Protein AF-A0A812NQ18-F1 (afdb_monomer_lite)

Foldseek 3Di:
DACPPVLLVLLVLVLPDDPPDDDPDADDDPLLVVLLVLLLVLLLQLLVLLVVLVVVDVDPVVSVVSSCVRSLVSLLVSLLSLLVLLVVLVVVLVCLLPDALVPYDDPCVVVVQADPPPRDGHDDPSVVSQVVCCVRQVHSVSSSVCRNPVVSVVSSLNSQPVSLDLVSLLVSLVSLLVSLQVVLVVCVVVVVNQLSLLSNLVSCLVRRFQRSLLVVVLSVQSSVLSDDDPDPVVSSVSSSVSSVVSVVSVVVLVVLLCCLDPPVDPPRSNVSSVVSRPVRNVVSVCSVVPVDGDDDD

Radius of gyration: 25.4 Å; chains: 1; bounding box: 61×40×78 Å

Sequence (297 aa):
MQRLWCLFELAAFLHSREAGTKTRLTIRPTLLGPLFLITVFSLIIFNAVTTFAWVLIESFWYFWLVVLLLSSVNFWLTAHMGRGYCRTIERVRDEIAEFSVDKLVSWCCCVGHKDPASGVRLTCDRKIILQCIQIWFGTVNAFENRVQTEIVRILVDQLSNQVLSYGQLVTVTVPITWGYLDVVFDQFLVGNYADAIHSLMRGLTYGLAMSPSLILLLFRLAYYLRRKRSSHLLDLLMSSLVILCGLCLFVGFVALDLSTFNVFLPGAPIAAGMIFCVPTVTAALLVWRVVPKTKLL

Structure (mmCIF, N/CA/C/O backbone):
data_AF-A0A812NQ18-F1
#
_entry.id   AF-A0A812NQ18-F1
#
loop_
_atom_site.group_PDB
_atom_site.id
_atom_site.type_symbol
_atom_site.label_atom_id
_atom_site.label_alt_id
_atom_site.label_comp_id
_atom_site.label_asym_id
_atom_site.label_entity_id
_atom_site.label_seq_id
_atom_site.pdbx_PDB_ins_code
_atom_site.Cartn_x
_atom_site.Cartn_y
_atom_site.Cartn_z
_atom_site.occupancy
_atom_site.B_iso_or_equiv
_atom_site.auth_seq_id
_atom_site.auth_comp_id
_atom_site.auth_asym_id
_atom_site.auth_atom_id
_atom_site.pdbx_PDB_model_num
ATOM 1 N N . MET A 1 1 ? -8.057 -0.406 27.465 1.00 52.81 1 MET A N 1
ATOM 2 C CA . MET A 1 1 ? -8.406 0.741 26.597 1.00 52.81 1 MET A CA 1
ATOM 3 C C . MET A 1 1 ? -8.733 1.952 27.473 1.00 52.81 1 MET A C 1
ATOM 5 O O . MET A 1 1 ? -9.400 1.758 28.471 1.00 52.81 1 MET A O 1
ATOM 9 N N . GLN A 1 2 ? -8.256 3.167 27.182 1.00 65.50 2 GLN A N 1
ATOM 10 C CA . GLN A 1 2 ? -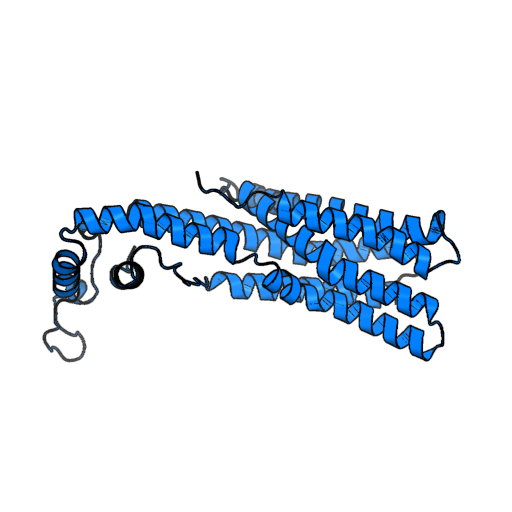8.467 4.350 28.055 1.00 65.50 2 GLN A CA 1
ATOM 11 C C . GLN A 1 2 ? -9.382 5.427 27.440 1.00 65.50 2 GLN A C 1
ATOM 13 O O . GLN A 1 2 ? -9.488 6.529 27.964 1.00 65.50 2 GLN A O 1
ATOM 18 N N . ARG A 1 3 ? -10.028 5.151 26.300 1.00 79.81 3 ARG A N 1
ATOM 19 C CA . ARG A 1 3 ? -10.655 6.192 25.467 1.00 79.81 3 ARG A CA 1
ATOM 20 C C . ARG A 1 3 ? -12.156 5.977 25.273 1.00 79.81 3 ARG A C 1
ATOM 22 O O . ARG A 1 3 ? -12.621 5.903 24.139 1.00 79.81 3 ARG A O 1
ATOM 29 N N . LEU A 1 4 ? -12.905 5.889 26.380 1.00 86.69 4 LEU A N 1
ATOM 30 C CA . LEU A 1 4 ? -14.379 5.838 26.364 1.00 86.69 4 LEU A CA 1
ATOM 31 C C . LEU A 1 4 ? -14.959 6.963 25.497 1.00 86.69 4 LEU A C 1
ATOM 33 O O . LEU A 1 4 ? -15.812 6.714 24.653 1.00 86.69 4 LEU A O 1
ATOM 37 N N . TRP A 1 5 ? -14.429 8.177 25.666 1.00 90.06 5 TRP A N 1
ATOM 38 C CA . TRP A 1 5 ? -14.866 9.361 24.934 1.00 90.06 5 TRP A CA 1
ATOM 39 C C . TRP A 1 5 ? -14.778 9.181 23.413 1.00 90.06 5 TRP A C 1
ATOM 41 O O . TRP A 1 5 ? -15.768 9.370 22.722 1.00 90.06 5 TRP A O 1
ATOM 51 N N . CYS A 1 6 ? -13.639 8.714 22.887 1.00 90.88 6 CYS A N 1
ATOM 52 C CA . CYS A 1 6 ? -13.458 8.552 21.440 1.00 90.88 6 CYS A CA 1
ATOM 53 C C . CYS A 1 6 ? -14.413 7.514 20.831 1.00 90.88 6 CYS A C 1
ATOM 55 O O . CYS A 1 6 ? -14.927 7.718 19.734 1.00 90.88 6 CYS A O 1
ATOM 57 N N . LEU A 1 7 ? -14.641 6.387 21.517 1.00 92.19 7 LEU A N 1
ATOM 58 C CA . LEU A 1 7 ? -15.581 5.371 21.031 1.00 92.19 7 LEU A CA 1
ATOM 59 C C . LEU A 1 7 ? -17.028 5.856 21.121 1.00 92.19 7 LEU A C 1
ATOM 61 O O . LEU A 1 7 ? -17.809 5.588 20.212 1.00 92.19 7 LEU A O 1
ATOM 65 N N . PHE A 1 8 ? -17.365 6.604 22.172 1.00 94.81 8 PHE A N 1
ATOM 66 C CA . PHE A 1 8 ? -18.662 7.253 22.303 1.00 94.81 8 PHE A CA 1
ATOM 67 C C . PHE A 1 8 ? -18.898 8.286 21.193 1.00 94.81 8 PHE A C 1
ATOM 69 O O . PHE A 1 8 ? -19.930 8.216 20.537 1.00 94.81 8 PHE A O 1
ATOM 76 N N . GLU A 1 9 ? -17.948 9.184 20.918 1.00 94.50 9 GLU A N 1
ATOM 77 C CA . GLU A 1 9 ? -18.042 10.161 19.821 1.00 94.50 9 GLU A CA 1
ATOM 78 C C . GLU A 1 9 ? -18.226 9.478 18.468 1.00 94.50 9 GLU A C 1
ATOM 80 O O . GLU A 1 9 ? -19.069 9.883 17.669 1.00 94.50 9 GLU A O 1
ATOM 85 N N . LEU A 1 10 ? -17.466 8.410 18.220 1.00 94.12 10 LEU A N 1
ATOM 86 C CA . LEU A 1 10 ? -17.574 7.646 16.987 1.00 94.12 10 LEU A CA 1
ATOM 87 C C . LEU A 1 10 ? -18.946 6.973 16.859 1.00 94.12 10 LEU A C 1
ATOM 89 O O . LEU A 1 10 ? -19.569 7.038 15.799 1.00 94.12 10 LEU A O 1
ATOM 93 N N . ALA A 1 11 ? -19.436 6.361 17.937 1.00 94.69 11 ALA A N 1
ATOM 94 C CA . ALA A 1 11 ? -20.759 5.752 17.983 1.00 94.69 11 ALA A CA 1
ATOM 95 C C . ALA A 1 11 ? -21.867 6.787 17.787 1.00 94.69 11 ALA A C 1
ATOM 97 O O . ALA A 1 11 ? -22.797 6.555 17.021 1.00 94.69 11 ALA A O 1
ATOM 98 N N . ALA A 1 12 ? -21.758 7.931 18.457 1.00 94.56 12 ALA A N 1
ATOM 99 C CA . ALA A 1 12 ? -22.699 9.035 18.372 1.00 94.56 12 ALA A CA 1
ATOM 100 C C . ALA A 1 12 ? -22.744 9.628 16.962 1.00 94.56 12 ALA A C 1
ATOM 102 O O . ALA A 1 12 ? -23.826 9.838 16.421 1.00 94.56 12 ALA A O 1
ATOM 103 N N . PHE A 1 13 ? -21.581 9.822 16.333 1.00 94.38 13 PHE A N 1
ATOM 104 C CA . PHE A 1 13 ? -21.478 10.276 14.948 1.00 94.38 13 PHE A CA 1
ATOM 105 C C . PHE A 1 13 ? -22.120 9.293 13.963 1.00 94.38 13 PHE A C 1
ATOM 107 O O . PHE A 1 13 ? -22.721 9.706 12.975 1.00 94.38 13 PHE A O 1
ATOM 114 N N . LEU A 1 14 ? -21.992 7.988 14.210 1.00 93.06 14 LEU A N 1
ATOM 115 C CA . LEU A 1 14 ? -22.657 6.963 13.403 1.00 93.06 14 LEU A CA 1
ATOM 116 C C . LEU A 1 14 ? -24.162 6.888 13.687 1.00 93.06 14 LEU A C 1
ATOM 118 O O . LEU A 1 14 ? -24.938 6.609 12.778 1.00 93.06 14 LEU A O 1
ATOM 122 N N . HIS A 1 15 ? -24.573 7.145 14.928 1.00 92.44 15 HIS A N 1
ATOM 123 C CA . HIS A 1 15 ? -25.966 7.129 15.358 1.00 92.44 15 HIS A CA 1
ATOM 124 C C . HIS A 1 15 ? -26.763 8.335 14.843 1.00 92.44 15 HIS A C 1
ATOM 126 O O . HIS A 1 15 ? -27.925 8.178 14.493 1.00 92.44 15 HIS A O 1
ATOM 132 N N . SER A 1 16 ? -26.154 9.521 14.759 1.00 92.81 16 SER A N 1
ATOM 133 C CA . SER A 1 16 ? -26.839 10.763 14.371 1.00 92.81 16 SER A CA 1
ATOM 134 C C . SER A 1 16 ? -27.228 10.849 12.891 1.00 92.81 16 SER A C 1
ATOM 136 O O . SER A 1 16 ? -27.835 11.835 12.475 1.00 92.81 16 SER A O 1
ATOM 138 N N . ARG A 1 17 ? -26.878 9.849 12.073 1.00 88.69 17 ARG A N 1
ATOM 139 C CA . ARG A 1 17 ? -27.180 9.837 10.637 1.00 88.69 17 ARG A CA 1
ATOM 140 C C . ARG A 1 17 ? -28.466 9.076 10.350 1.00 88.69 17 ARG A C 1
ATOM 142 O O . ARG A 1 17 ? -28.741 8.043 10.952 1.00 88.69 17 ARG A O 1
ATOM 149 N N . GLU A 1 18 ? -29.212 9.562 9.363 1.00 81.62 18 GLU A N 1
ATOM 150 C CA . GLU A 1 18 ? -30.421 8.901 8.876 1.00 81.62 18 GLU A CA 1
ATOM 151 C C . GLU A 1 18 ? -30.123 7.481 8.383 1.00 81.62 18 GLU A C 1
ATOM 153 O O . GLU A 1 18 ? -29.135 7.237 7.672 1.00 81.62 18 GLU A O 1
ATOM 158 N N . ALA A 1 19 ? -31.009 6.547 8.738 1.00 82.06 19 ALA A N 1
ATOM 159 C CA . ALA A 1 19 ? -30.931 5.164 8.296 1.00 82.06 19 ALA A CA 1
ATOM 160 C C . ALA A 1 19 ? -30.895 5.097 6.759 1.00 82.06 19 ALA A C 1
ATOM 162 O O . ALA A 1 19 ? -31.765 5.628 6.077 1.00 82.06 19 ALA A O 1
ATOM 163 N N . GLY A 1 20 ? -29.866 4.448 6.210 1.00 78.81 20 GLY A N 1
ATOM 164 C CA . GLY A 1 20 ? -29.672 4.308 4.762 1.00 78.81 20 GLY A CA 1
ATOM 165 C C . GLY A 1 20 ? -28.728 5.337 4.132 1.00 78.81 20 GLY A C 1
ATOM 166 O O . GLY A 1 20 ? -28.295 5.139 2.995 1.00 78.81 20 GLY A O 1
ATOM 167 N N . THR A 1 21 ? -28.315 6.385 4.853 1.00 87.81 21 THR A N 1
ATOM 168 C CA . THR A 1 21 ? -27.287 7.301 4.339 1.00 87.81 21 THR A CA 1
ATOM 169 C C . THR A 1 21 ? -25.894 6.673 4.432 1.00 87.81 21 THR A C 1
ATOM 171 O O . THR A 1 21 ? -25.469 6.162 5.467 1.00 87.81 21 THR A O 1
ATOM 174 N N . LYS A 1 22 ? -25.140 6.695 3.325 1.00 80.88 22 LYS A N 1
ATOM 175 C CA . LYS A 1 22 ? -23.772 6.160 3.295 1.00 80.88 22 LYS A CA 1
ATOM 176 C C . LYS A 1 22 ? -22.859 7.032 4.157 1.00 80.88 22 LYS A C 1
ATOM 178 O O . LYS A 1 22 ? -22.523 8.157 3.777 1.00 80.88 22 LYS A O 1
ATOM 183 N N . THR A 1 23 ? -22.403 6.498 5.285 1.00 80.88 23 THR A N 1
ATOM 184 C CA . THR A 1 23 ? -21.486 7.212 6.175 1.00 80.88 23 THR A CA 1
ATOM 185 C C . THR A 1 23 ? -20.157 7.490 5.472 1.00 80.88 23 THR A C 1
ATOM 187 O O . THR A 1 23 ? -19.381 6.580 5.180 1.00 80.88 23 THR A O 1
ATOM 190 N N . ARG A 1 24 ? -19.865 8.770 5.218 1.00 85.75 24 ARG A N 1
ATOM 191 C CA . ARG A 1 24 ? -18.519 9.238 4.854 1.00 85.75 24 ARG A CA 1
ATOM 192 C C . ARG A 1 24 ? -17.712 9.430 6.134 1.00 85.75 24 ARG A C 1
ATOM 194 O O . ARG A 1 24 ? -17.688 10.524 6.686 1.00 85.75 24 ARG A O 1
ATOM 201 N N . LEU A 1 25 ? -17.130 8.348 6.630 1.00 88.69 25 LEU A N 1
ATOM 202 C CA . LEU A 1 25 ? -16.185 8.362 7.740 1.00 88.69 25 LEU A CA 1
ATOM 203 C C . LEU A 1 25 ? -14.828 7.918 7.199 1.00 88.69 25 LEU A C 1
ATOM 205 O O . LEU A 1 25 ? -14.732 6.825 6.651 1.00 88.69 25 LEU A O 1
ATOM 209 N N . THR A 1 26 ? -13.805 8.752 7.376 1.00 90.50 26 THR A N 1
ATOM 210 C CA . THR A 1 26 ? -12.430 8.445 6.967 1.00 90.50 26 THR A CA 1
ATOM 211 C C . THR A 1 26 ? -11.551 8.420 8.206 1.00 90.50 26 THR A C 1
ATOM 213 O O . THR A 1 26 ? -11.274 9.464 8.794 1.00 90.50 26 THR A O 1
ATOM 216 N N . ILE A 1 27 ? -11.096 7.235 8.604 1.00 90.88 27 ILE A N 1
ATOM 217 C CA . ILE A 1 27 ? -10.194 7.074 9.750 1.00 90.88 27 ILE A CA 1
ATOM 218 C C . ILE A 1 27 ? -8.759 7.011 9.233 1.00 90.88 27 ILE A C 1
ATOM 220 O O . ILE A 1 27 ? -8.415 6.140 8.437 1.00 90.88 27 ILE A O 1
ATOM 224 N N . ARG A 1 28 ? -7.911 7.939 9.688 1.00 90.56 28 ARG A N 1
ATOM 225 C CA . ARG A 1 28 ? -6.494 7.997 9.312 1.00 90.56 28 ARG A CA 1
ATOM 226 C C . ARG A 1 28 ? -5.615 7.636 10.508 1.00 90.56 28 ARG A C 1
ATOM 228 O O . ARG A 1 28 ? -5.501 8.438 11.433 1.00 90.56 28 ARG A O 1
ATOM 235 N N . PRO A 1 29 ? -4.993 6.450 10.520 1.00 90.75 29 PRO A N 1
ATOM 236 C CA . PRO A 1 29 ? -4.105 6.068 11.605 1.00 90.75 29 PRO A CA 1
ATOM 237 C C . PRO A 1 29 ? -2.792 6.843 11.503 1.00 90.75 29 PRO A C 1
ATOM 239 O O . PRO A 1 29 ? -2.210 6.963 10.428 1.00 90.75 29 PRO A O 1
ATOM 242 N N . THR A 1 30 ? -2.290 7.322 12.637 1.00 92.06 30 THR A N 1
ATOM 243 C CA . THR A 1 30 ? -1.041 8.099 12.712 1.00 92.06 30 THR A CA 1
ATOM 244 C C . THR A 1 30 ? 0.178 7.316 12.223 1.00 92.06 30 THR A C 1
ATOM 246 O O . THR A 1 30 ? 1.074 7.894 11.618 1.00 92.06 30 THR A O 1
ATOM 249 N N . LEU A 1 31 ? 0.181 5.989 12.400 1.00 90.44 31 LEU A N 1
ATOM 250 C CA . LEU A 1 31 ? 1.244 5.098 11.916 1.00 90.44 31 LEU A CA 1
ATOM 251 C C . LEU A 1 31 ? 1.350 5.030 10.384 1.00 90.44 31 LEU A C 1
ATOM 253 O O . LEU A 1 31 ? 2.385 4.610 9.871 1.00 90.44 31 LEU A O 1
ATOM 257 N N . LEU A 1 32 ? 0.312 5.441 9.649 1.00 92.69 32 LEU A N 1
ATOM 258 C CA . LEU A 1 32 ? 0.332 5.413 8.188 1.00 92.69 32 LEU A CA 1
ATOM 259 C C . LEU A 1 32 ? 1.266 6.468 7.594 1.00 92.69 32 LEU A C 1
ATOM 261 O O . LEU A 1 32 ? 1.898 6.209 6.576 1.00 92.69 32 LEU A O 1
ATOM 265 N N . GLY A 1 33 ? 1.369 7.640 8.228 1.00 94.75 33 GLY A N 1
ATOM 266 C CA . GLY A 1 33 ? 2.226 8.729 7.753 1.00 94.75 33 GLY A CA 1
ATOM 267 C C . GLY A 1 33 ? 3.684 8.284 7.593 1.00 94.75 33 GLY A C 1
ATOM 268 O O . GLY A 1 33 ? 4.197 8.323 6.476 1.00 94.75 33 GLY A O 1
ATOM 269 N N . PRO A 1 34 ? 4.330 7.775 8.660 1.00 96.00 34 PRO A N 1
ATOM 270 C CA . PRO A 1 34 ? 5.681 7.225 8.575 1.00 96.00 34 PRO A CA 1
ATOM 271 C C . PRO A 1 34 ? 5.828 6.101 7.541 1.00 96.00 34 PRO A C 1
ATOM 273 O O . PRO A 1 34 ? 6.831 6.064 6.837 1.00 96.00 34 PRO A O 1
ATOM 276 N N . LEU A 1 35 ? 4.827 5.218 7.403 1.00 96.25 35 LEU A N 1
ATOM 277 C CA . LEU A 1 35 ? 4.848 4.138 6.408 1.00 96.25 35 LEU A CA 1
ATOM 278 C C . LEU A 1 35 ? 4.845 4.672 4.962 1.00 96.25 35 LEU A C 1
ATOM 280 O O . LEU A 1 35 ? 5.553 4.151 4.102 1.00 96.25 35 LEU A O 1
ATOM 284 N N . PHE A 1 36 ? 4.074 5.718 4.672 1.00 96.50 36 PHE A N 1
ATOM 285 C CA . PHE A 1 36 ? 4.093 6.345 3.349 1.00 96.50 36 PHE A CA 1
ATOM 286 C C . PHE A 1 36 ? 5.383 7.116 3.103 1.00 96.50 36 PHE A C 1
ATOM 288 O O . PHE A 1 36 ? 5.974 6.956 2.040 1.00 96.50 36 PHE A O 1
ATOM 295 N N . LEU A 1 37 ? 5.861 7.878 4.090 1.00 96.88 37 LEU A N 1
ATOM 296 C CA . LEU A 1 37 ? 7.120 8.615 3.975 1.00 96.88 37 LEU A CA 1
ATO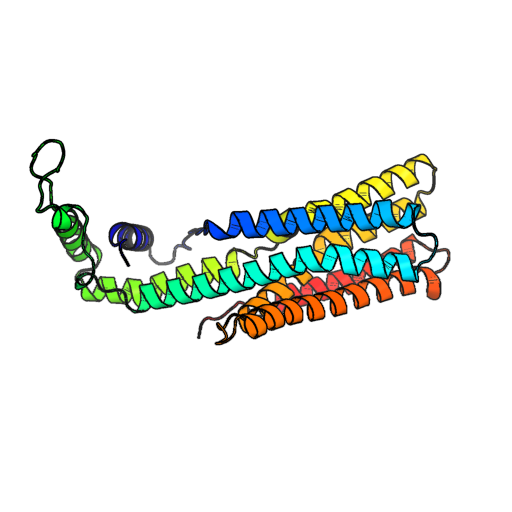M 297 C C . LEU A 1 37 ? 8.295 7.681 3.683 1.00 96.88 37 LEU A C 1
ATOM 299 O O . LEU A 1 37 ? 9.073 7.955 2.774 1.00 96.88 37 LEU A O 1
ATOM 303 N N . ILE A 1 38 ? 8.393 6.552 4.389 1.00 96.81 38 ILE A N 1
ATOM 304 C CA . ILE A 1 38 ? 9.472 5.593 4.144 1.00 96.81 38 ILE A CA 1
ATOM 305 C C . ILE A 1 38 ? 9.344 4.899 2.788 1.00 96.81 38 ILE A C 1
ATOM 307 O O . ILE A 1 38 ? 10.355 4.645 2.137 1.00 96.81 38 ILE A O 1
ATOM 311 N N . THR A 1 39 ? 8.118 4.645 2.320 1.00 96.81 39 THR A N 1
ATOM 312 C CA . THR A 1 39 ? 7.897 4.071 0.986 1.00 96.81 39 THR A CA 1
ATOM 313 C C . THR A 1 39 ? 8.333 5.056 -0.099 1.00 96.81 39 THR A C 1
ATOM 315 O O . THR A 1 39 ? 9.079 4.679 -0.998 1.00 96.81 39 THR A O 1
ATOM 318 N N . VAL A 1 40 ? 7.935 6.329 0.010 1.00 97.94 40 VAL A N 1
ATOM 319 C CA . VAL A 1 40 ? 8.357 7.399 -0.911 1.00 97.94 40 VAL A CA 1
ATOM 320 C C . VAL A 1 40 ? 9.877 7.546 -0.901 1.00 97.94 40 VAL A C 1
ATOM 322 O O . VAL A 1 40 ? 10.497 7.557 -1.959 1.00 97.94 40 VAL A O 1
ATOM 325 N N . PHE A 1 41 ? 10.492 7.594 0.282 1.00 97.12 41 PHE A N 1
ATOM 326 C CA . PHE A 1 41 ? 11.945 7.681 0.423 1.00 97.12 41 PHE A CA 1
ATOM 327 C C . PHE A 1 41 ? 12.663 6.480 -0.211 1.00 97.12 41 PHE A C 1
ATOM 329 O O . PHE A 1 41 ? 13.642 6.658 -0.931 1.00 97.12 41 PHE A O 1
ATOM 336 N N . SER A 1 42 ? 12.130 5.268 -0.026 1.00 96.44 42 SER A N 1
ATOM 337 C CA . SER A 1 42 ? 12.654 4.050 -0.659 1.00 96.44 42 SER A CA 1
ATOM 338 C C . SER A 1 42 ? 12.613 4.139 -2.185 1.00 96.44 42 SER A C 1
ATOM 340 O O . SER A 1 42 ? 13.568 3.739 -2.844 1.00 96.44 42 SER A O 1
ATOM 342 N N . LEU A 1 43 ? 11.534 4.689 -2.750 1.00 96.94 43 LEU A N 1
ATOM 343 C CA . LEU A 1 43 ? 11.390 4.885 -4.195 1.00 96.94 43 LEU A CA 1
ATOM 344 C C . LEU A 1 43 ? 12.315 5.979 -4.738 1.00 96.94 43 LEU A C 1
ATOM 346 O O . LEU A 1 43 ? 12.856 5.821 -5.828 1.00 96.94 43 LEU A O 1
ATOM 350 N N . ILE A 1 44 ? 12.542 7.054 -3.978 1.00 96.50 44 ILE A N 1
ATOM 351 C CA . ILE A 1 44 ? 13.525 8.089 -4.329 1.00 96.50 44 ILE A CA 1
ATOM 352 C C . ILE A 1 44 ? 14.932 7.488 -4.373 1.00 96.50 44 ILE A C 1
ATOM 354 O O . ILE A 1 44 ? 15.641 7.693 -5.354 1.00 96.50 44 ILE A O 1
ATOM 358 N N . ILE A 1 45 ? 15.323 6.715 -3.350 1.00 95.12 45 ILE A N 1
ATOM 359 C CA . ILE A 1 45 ? 16.618 6.021 -3.340 1.00 95.12 45 ILE A CA 1
ATOM 360 C C . ILE A 1 45 ? 16.709 5.055 -4.515 1.00 95.12 45 ILE A C 1
ATOM 362 O O . ILE A 1 45 ? 17.714 5.067 -5.214 1.00 95.12 45 ILE A O 1
ATOM 366 N N . PHE A 1 46 ? 15.674 4.243 -4.747 1.00 95.00 46 PHE A N 1
ATOM 367 C CA . PHE A 1 46 ? 15.643 3.306 -5.866 1.00 95.00 46 PHE A CA 1
ATOM 368 C C . PHE A 1 46 ? 15.902 4.028 -7.193 1.00 95.00 46 PHE A C 1
ATOM 370 O O . PHE A 1 46 ? 16.825 3.648 -7.906 1.00 95.00 46 PHE A O 1
ATOM 377 N N . ASN A 1 47 ? 15.173 5.114 -7.470 1.00 93.75 47 ASN A N 1
ATOM 378 C CA . ASN A 1 47 ? 15.361 5.908 -8.685 1.00 93.75 47 ASN A CA 1
ATOM 379 C C . ASN A 1 47 ? 16.760 6.521 -8.773 1.00 93.75 47 ASN A C 1
ATOM 381 O O . ASN A 1 47 ? 17.404 6.432 -9.814 1.00 93.75 47 ASN A O 1
ATOM 385 N N . ALA A 1 48 ? 17.252 7.118 -7.685 1.00 92.62 48 ALA A N 1
ATOM 386 C CA . ALA A 1 48 ? 18.586 7.704 -7.657 1.00 92.62 48 ALA A CA 1
ATOM 387 C C . ALA A 1 48 ? 19.655 6.642 -7.954 1.00 92.62 48 ALA A C 1
ATOM 389 O O . ALA A 1 48 ? 20.513 6.850 -8.807 1.00 92.62 48 ALA A O 1
ATOM 390 N N . VAL A 1 49 ? 19.573 5.475 -7.309 1.00 92.75 49 VAL A N 1
ATOM 391 C CA . VAL A 1 49 ? 20.503 4.368 -7.549 1.00 92.75 49 VAL A CA 1
ATOM 392 C C . VAL A 1 49 ? 20.395 3.888 -8.995 1.00 92.75 49 VAL A C 1
ATOM 394 O O . VAL A 1 49 ? 21.429 3.738 -9.633 1.00 92.75 49 VAL A O 1
ATOM 397 N N . THR A 1 50 ? 19.197 3.705 -9.556 1.00 90.62 50 THR A N 1
ATOM 398 C CA . THR A 1 50 ? 19.063 3.279 -10.959 1.00 90.62 50 THR A CA 1
ATOM 399 C C . THR A 1 50 ? 19.617 4.301 -11.950 1.00 90.62 50 THR A C 1
ATOM 401 O O . THR A 1 50 ? 20.241 3.902 -12.927 1.00 90.62 50 THR A O 1
ATOM 404 N N . THR A 1 51 ? 19.446 5.600 -11.696 1.00 88.69 51 THR A N 1
ATOM 405 C CA . THR A 1 51 ? 19.935 6.660 -12.588 1.00 88.69 51 THR A CA 1
ATOM 406 C C . THR A 1 51 ? 21.453 6.817 -12.496 1.00 88.69 51 THR A C 1
ATOM 408 O O . THR A 1 51 ? 22.137 6.835 -13.516 1.00 88.69 51 THR A O 1
ATOM 411 N N . PHE A 1 52 ? 22.010 6.894 -11.284 1.00 87.81 52 PHE A N 1
ATOM 412 C CA . PHE A 1 52 ? 23.440 7.155 -11.095 1.00 87.81 52 PHE A CA 1
ATOM 413 C C . PHE A 1 52 ? 24.312 5.904 -11.230 1.00 87.81 52 PHE A C 1
ATOM 415 O O . PHE A 1 52 ? 25.426 5.995 -11.744 1.00 87.81 52 PHE A O 1
ATOM 422 N N . ALA A 1 53 ? 23.836 4.727 -10.806 1.00 87.62 53 ALA A N 1
ATOM 423 C CA . ALA A 1 53 ? 24.635 3.505 -10.907 1.00 87.62 53 ALA A CA 1
ATOM 424 C C . ALA A 1 53 ? 24.867 3.092 -12.364 1.00 87.62 53 ALA A C 1
ATOM 426 O O . ALA A 1 53 ? 25.896 2.490 -12.649 1.00 87.62 53 ALA A O 1
ATOM 427 N N . TRP A 1 54 ? 23.960 3.444 -13.281 1.00 84.25 54 TRP A N 1
ATOM 428 C CA . TRP A 1 54 ? 24.128 3.166 -14.708 1.00 84.25 54 TRP A CA 1
ATOM 429 C C . TRP A 1 54 ? 25.344 3.893 -15.292 1.00 84.25 54 TRP A C 1
ATOM 431 O O . TRP A 1 54 ? 26.089 3.325 -16.079 1.00 84.25 54 TRP A O 1
ATOM 441 N N . VAL A 1 55 ? 25.584 5.132 -14.852 1.00 86.31 55 VAL A N 1
ATOM 442 C CA . VAL A 1 55 ? 26.738 5.935 -15.287 1.00 86.31 55 VAL A CA 1
ATOM 443 C C . VAL A 1 55 ? 28.056 5.364 -14.757 1.00 86.31 55 VAL A C 1
ATOM 445 O O . VAL A 1 55 ? 29.082 5.458 -15.421 1.00 86.31 55 VAL A O 1
ATOM 448 N N . LEU A 1 56 ? 28.043 4.783 -13.555 1.00 88.44 56 LEU A N 1
ATOM 449 C CA . LEU A 1 56 ? 29.252 4.296 -12.883 1.00 88.44 56 LEU A CA 1
ATOM 450 C C . LEU A 1 56 ? 29.593 2.838 -13.211 1.00 88.44 56 LEU A C 1
ATOM 452 O O . LEU A 1 56 ? 30.740 2.428 -13.043 1.00 88.44 56 LEU A O 1
ATOM 456 N N . ILE A 1 57 ? 28.604 2.036 -13.610 1.00 90.25 57 ILE A N 1
ATOM 457 C CA . ILE A 1 57 ? 28.741 0.591 -13.781 1.00 90.25 57 ILE A CA 1
ATOM 458 C C . ILE A 1 57 ? 28.374 0.225 -15.218 1.00 90.25 57 ILE A C 1
ATOM 460 O O . ILE A 1 57 ? 27.211 0.012 -15.541 1.00 90.25 57 ILE A O 1
ATOM 464 N N . GLU A 1 58 ? 29.390 0.067 -16.065 1.00 88.06 58 GLU A N 1
ATOM 465 C CA . GLU A 1 58 ? 29.210 -0.305 -17.478 1.00 88.06 58 GLU A CA 1
ATOM 466 C C . GLU A 1 58 ? 28.671 -1.738 -17.662 1.00 88.06 58 GLU A C 1
ATOM 468 O O . GLU A 1 58 ? 28.116 -2.090 -18.702 1.00 88.06 58 GLU A O 1
ATOM 473 N N . SER A 1 59 ? 28.815 -2.594 -16.644 1.00 92.62 59 SER A N 1
ATOM 474 C CA . SER A 1 59 ? 28.338 -3.977 -16.689 1.00 92.62 59 SER A CA 1
ATOM 475 C C . SER A 1 59 ? 26.900 -4.107 -16.197 1.00 92.62 59 SER A C 1
ATOM 477 O O . SER A 1 59 ? 26.600 -3.927 -15.014 1.00 92.62 59 SER A O 1
ATOM 479 N N . PHE A 1 60 ? 26.028 -4.553 -17.100 1.00 87.75 60 PHE A N 1
ATOM 480 C CA . PHE A 1 60 ? 24.607 -4.789 -16.845 1.00 87.75 60 PHE A CA 1
ATOM 481 C C . PHE A 1 60 ? 24.332 -5.644 -15.593 1.00 87.75 60 PHE A C 1
ATOM 483 O O . PHE A 1 60 ? 23.464 -5.312 -14.786 1.00 87.75 60 PHE A O 1
ATOM 490 N N . TRP A 1 61 ? 25.077 -6.738 -15.397 1.00 89.38 61 TRP A N 1
ATOM 491 C CA . TRP A 1 61 ? 24.850 -7.648 -14.267 1.00 89.38 61 TRP A CA 1
ATOM 492 C C . TRP A 1 61 ? 25.241 -7.028 -12.925 1.00 89.38 61 TRP A C 1
ATOM 494 O O . TRP A 1 61 ? 24.509 -7.167 -11.944 1.00 89.38 61 TRP A O 1
ATOM 504 N N . TYR A 1 62 ? 26.368 -6.312 -12.881 1.00 91.06 62 TYR A N 1
ATOM 505 C CA . TYR A 1 62 ? 26.801 -5.625 -11.664 1.00 91.06 62 TYR A CA 1
ATOM 506 C C . TYR A 1 62 ? 25.876 -4.453 -11.326 1.00 91.06 62 TYR A C 1
ATOM 508 O O . TYR A 1 62 ? 25.566 -4.256 -10.151 1.00 91.06 62 TYR A O 1
ATOM 516 N N . PHE A 1 63 ? 25.369 -3.739 -12.335 1.00 90.62 63 PHE A N 1
ATOM 517 C CA . PHE A 1 63 ? 24.388 -2.671 -12.153 1.00 90.62 63 PHE A CA 1
ATOM 518 C C . PHE A 1 63 ? 23.150 -3.175 -11.401 1.00 90.62 63 PHE A C 1
ATOM 520 O O . PHE A 1 63 ? 22.814 -2.656 -10.334 1.00 90.62 63 PHE A O 1
ATOM 527 N N . TRP A 1 64 ? 22.510 -4.240 -11.895 1.00 88.31 64 TRP A N 1
ATOM 528 C CA . TRP A 1 64 ? 21.313 -4.785 -11.252 1.00 88.31 64 TRP A CA 1
ATOM 529 C C . TRP A 1 64 ? 21.593 -5.371 -9.873 1.00 88.31 64 TRP A C 1
ATOM 531 O O . TRP A 1 64 ? 20.773 -5.206 -8.971 1.00 88.31 64 TRP A O 1
ATOM 541 N N . LEU A 1 65 ? 22.750 -6.006 -9.675 1.00 90.25 65 LEU A N 1
ATOM 542 C CA . LEU A 1 65 ? 23.149 -6.497 -8.359 1.00 90.25 65 LEU A CA 1
ATOM 543 C C . LEU A 1 65 ? 23.232 -5.351 -7.336 1.00 90.25 65 LEU A C 1
ATOM 545 O O . LEU A 1 65 ? 22.697 -5.480 -6.235 1.00 90.25 65 LEU A O 1
ATOM 549 N N . VAL A 1 66 ? 23.846 -4.223 -7.708 1.00 91.50 66 VAL A N 1
ATOM 550 C CA . VAL A 1 66 ? 23.970 -3.037 -6.845 1.00 91.50 66 VAL A CA 1
ATOM 551 C C . VAL A 1 66 ? 22.606 -2.402 -6.575 1.00 91.50 66 VAL A C 1
ATOM 553 O O . VAL A 1 66 ? 22.28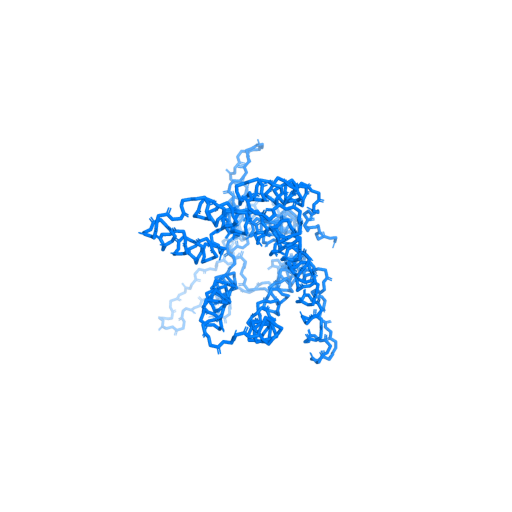3 -2.132 -5.416 1.00 91.50 66 VAL A O 1
ATOM 556 N N . VAL A 1 67 ? 21.777 -2.225 -7.610 1.00 90.38 67 VAL A N 1
ATOM 557 C CA . VAL A 1 67 ? 20.408 -1.698 -7.475 1.00 90.38 67 VAL A CA 1
ATOM 558 C C . VAL A 1 67 ? 19.595 -2.551 -6.501 1.00 90.38 67 VAL A C 1
ATOM 560 O O . VAL A 1 67 ? 18.979 -2.014 -5.576 1.00 90.38 67 VAL A O 1
ATOM 563 N N . LEU A 1 68 ? 19.616 -3.876 -6.674 1.00 90.12 68 LEU A N 1
ATOM 564 C CA . LEU A 1 68 ? 18.883 -4.811 -5.824 1.00 90.12 68 LEU A CA 1
ATOM 565 C C . LEU A 1 68 ? 19.405 -4.786 -4.387 1.00 90.12 68 LEU A C 1
ATOM 567 O O . LEU A 1 68 ? 18.603 -4.692 -3.458 1.00 90.12 68 LEU A O 1
ATOM 571 N N . LEU A 1 69 ? 20.724 -4.811 -4.187 1.00 90.81 69 LEU A N 1
ATOM 572 C CA . LEU A 1 69 ? 21.325 -4.809 -2.856 1.00 90.81 69 LEU A CA 1
ATOM 573 C C . LEU A 1 69 ? 20.966 -3.533 -2.080 1.00 90.81 69 LEU A C 1
ATOM 575 O O . LEU A 1 69 ? 20.403 -3.625 -0.988 1.00 90.81 69 LEU A O 1
ATOM 579 N N . LEU A 1 70 ? 21.221 -2.355 -2.657 1.00 91.44 70 LEU A N 1
ATOM 580 C CA . LEU A 1 70 ? 21.007 -1.066 -1.988 1.00 91.44 70 LEU A CA 1
ATOM 581 C C . LEU A 1 70 ? 19.522 -0.767 -1.753 1.00 91.44 70 LEU A C 1
ATOM 583 O O . LEU A 1 70 ? 19.140 -0.217 -0.716 1.00 91.44 70 LEU A O 1
ATOM 587 N N . SER A 1 71 ? 18.663 -1.163 -2.690 1.00 92.31 71 SER A N 1
ATOM 588 C CA . SER A 1 71 ? 17.228 -0.898 -2.577 1.00 92.31 71 SER A CA 1
ATOM 589 C C . SER A 1 71 ? 16.521 -1.898 -1.662 1.00 92.31 71 SER A C 1
ATOM 591 O O . SER A 1 71 ? 15.559 -1.531 -0.982 1.00 92.31 71 SER A O 1
ATOM 593 N N . SER A 1 72 ? 17.001 -3.147 -1.585 1.00 92.69 72 SER A N 1
ATOM 594 C CA . SER A 1 72 ? 16.362 -4.202 -0.785 1.00 92.69 72 SER A CA 1
ATOM 595 C C . SER A 1 72 ? 16.236 -3.848 0.694 1.00 92.69 72 SER A C 1
ATOM 597 O O . SER A 1 72 ? 15.210 -4.154 1.296 1.00 92.69 72 SER A O 1
ATOM 599 N N . VAL A 1 73 ? 17.222 -3.149 1.266 1.00 94.00 73 VAL A N 1
ATOM 600 C CA . VAL A 1 73 ? 17.215 -2.731 2.678 1.00 94.00 73 VAL A CA 1
ATOM 601 C C . VAL A 1 73 ? 16.056 -1.769 2.963 1.00 94.00 73 VAL A C 1
ATOM 603 O O . VAL A 1 73 ? 15.312 -1.951 3.928 1.00 94.00 73 VAL A O 1
ATOM 606 N N . ASN A 1 74 ? 15.857 -0.778 2.092 1.00 93.94 74 ASN A N 1
ATOM 607 C CA . ASN A 1 74 ? 14.810 0.236 2.238 1.00 93.94 74 ASN A CA 1
ATOM 608 C C . ASN A 1 74 ? 13.407 -0.374 2.086 1.00 93.94 74 ASN A C 1
ATOM 610 O O . ASN A 1 74 ? 12.514 -0.160 2.917 1.00 93.94 74 ASN A O 1
ATOM 614 N N . PHE A 1 75 ? 13.227 -1.225 1.073 1.00 95.88 75 PHE A N 1
ATOM 615 C CA . PHE A 1 75 ? 11.971 -1.948 0.898 1.00 95.88 75 PHE A CA 1
ATOM 616 C C . PHE A 1 75 ? 11.718 -2.939 2.036 1.00 95.88 75 PHE A C 1
ATOM 618 O O . PHE A 1 75 ? 10.588 -3.040 2.513 1.00 95.88 75 PHE A O 1
ATOM 625 N N . TRP A 1 76 ? 12.748 -3.617 2.544 1.00 97.12 76 TRP A N 1
ATOM 626 C CA . TRP A 1 76 ? 12.626 -4.511 3.696 1.00 97.12 76 TRP A CA 1
ATOM 627 C C . TRP A 1 76 ? 12.112 -3.786 4.935 1.00 97.12 76 TRP A C 1
ATOM 629 O O . TRP A 1 76 ? 11.190 -4.278 5.595 1.00 97.12 76 TRP A O 1
ATOM 639 N N . LEU A 1 77 ? 12.629 -2.588 5.207 1.00 96.56 77 LEU A N 1
ATOM 640 C CA . LEU A 1 77 ? 12.152 -1.762 6.309 1.00 96.56 77 LEU A CA 1
ATOM 641 C C . LEU A 1 77 ? 10.685 -1.351 6.100 1.00 96.56 77 LEU A C 1
ATOM 643 O O . LEU A 1 77 ? 9.875 -1.474 7.022 1.00 96.56 77 LEU A O 1
ATOM 647 N N . THR A 1 78 ? 10.311 -0.982 4.872 1.00 96.69 78 THR A N 1
ATOM 648 C CA . THR A 1 78 ? 8.916 -0.696 4.495 1.00 96.69 78 THR A CA 1
ATOM 649 C C . THR A 1 78 ? 7.998 -1.903 4.736 1.00 96.69 78 THR A C 1
ATOM 651 O O . THR A 1 78 ? 6.950 -1.770 5.373 1.00 96.69 78 THR A O 1
ATOM 654 N N . ALA A 1 79 ? 8.396 -3.105 4.310 1.00 97.38 79 ALA A N 1
ATOM 655 C CA . ALA A 1 79 ? 7.633 -4.333 4.544 1.00 97.38 79 ALA A CA 1
ATOM 656 C C . ALA A 1 79 ? 7.525 -4.671 6.039 1.00 97.38 79 ALA A C 1
ATOM 658 O O . ALA A 1 79 ? 6.456 -5.069 6.514 1.00 97.38 79 ALA A O 1
ATOM 659 N N . HIS A 1 80 ? 8.601 -4.477 6.806 1.00 97.19 80 HIS A N 1
ATOM 660 C CA . HIS A 1 80 ? 8.594 -4.684 8.250 1.00 97.19 80 HIS A CA 1
ATOM 661 C C . HIS A 1 80 ? 7.640 -3.718 8.968 1.00 97.19 80 HIS A C 1
ATOM 663 O O . HIS A 1 80 ? 6.818 -4.160 9.781 1.00 97.19 80 HIS A O 1
ATOM 669 N N . MET A 1 81 ? 7.668 -2.430 8.614 1.00 96.56 81 MET A N 1
ATOM 670 C CA . MET A 1 81 ? 6.723 -1.435 9.126 1.00 96.56 81 MET A CA 1
ATOM 671 C C . MET A 1 81 ? 5.282 -1.746 8.708 1.00 96.56 81 MET A C 1
ATOM 673 O O . MET A 1 81 ? 4.385 -1.683 9.548 1.00 96.56 81 MET A O 1
ATOM 677 N N . GLY A 1 82 ? 5.052 -2.166 7.461 1.00 96.50 82 GLY A N 1
ATOM 678 C CA . GLY A 1 82 ? 3.735 -2.583 6.970 1.00 96.50 82 GLY A CA 1
ATOM 679 C C . GLY A 1 82 ? 3.151 -3.756 7.766 1.00 96.50 82 GLY A C 1
ATOM 680 O O . GLY A 1 82 ? 1.992 -3.714 8.184 1.00 96.50 82 GLY A O 1
ATOM 681 N N . ARG A 1 83 ? 3.968 -4.769 8.086 1.00 97.00 83 ARG A N 1
ATOM 682 C CA . ARG A 1 83 ? 3.574 -5.875 8.981 1.00 97.00 83 ARG A CA 1
ATOM 683 C C . ARG A 1 83 ? 3.304 -5.397 10.408 1.00 97.00 83 ARG A C 1
ATOM 685 O O . ARG A 1 83 ? 2.365 -5.867 11.049 1.00 97.00 83 ARG A O 1
ATOM 692 N N . GLY A 1 84 ? 4.117 -4.475 10.926 1.00 96.12 84 GLY A N 1
ATOM 693 C CA . GLY A 1 84 ? 3.884 -3.814 12.215 1.00 96.12 84 GLY A CA 1
ATOM 694 C C . GLY A 1 84 ? 2.532 -3.100 12.264 1.00 96.12 84 GLY A C 1
ATOM 695 O O . GLY A 1 84 ? 1.757 -3.302 13.195 1.00 96.12 84 GLY A O 1
ATOM 696 N N . TYR A 1 85 ? 2.211 -2.347 11.216 1.00 96.38 85 TYR A N 1
ATOM 697 C CA . TYR A 1 85 ? 0.931 -1.670 11.063 1.00 96.38 85 TYR A CA 1
ATOM 698 C C . TYR A 1 85 ? -0.249 -2.655 11.020 1.00 96.38 85 TYR A C 1
ATOM 700 O O . TYR A 1 85 ? -1.217 -2.476 11.759 1.00 96.38 85 TYR A O 1
ATOM 708 N N . CYS A 1 86 ? -0.141 -3.747 10.254 1.00 95.88 86 CYS A N 1
ATOM 709 C CA . CYS A 1 86 ? -1.173 -4.789 10.208 1.00 95.88 86 CYS A CA 1
ATOM 710 C C . CYS A 1 86 ? -1.443 -5.417 11.588 1.00 95.88 86 CYS A C 1
ATOM 712 O O . CYS A 1 86 ? -2.598 -5.646 11.939 1.00 95.88 86 CYS A O 1
ATOM 714 N N . ARG A 1 87 ? -0.398 -5.645 12.398 1.00 96.00 87 ARG A N 1
ATOM 715 C CA . ARG A 1 87 ? -0.535 -6.124 13.789 1.00 96.00 87 ARG A CA 1
ATOM 716 C C . ARG A 1 87 ? -1.251 -5.115 14.685 1.00 96.00 87 ARG A C 1
ATOM 718 O O . ARG A 1 87 ? -2.018 -5.504 15.559 1.00 96.00 87 ARG A O 1
ATOM 725 N N . THR A 1 88 ? -1.011 -3.821 14.483 1.00 94.75 88 THR A N 1
ATOM 726 C CA . THR A 1 88 ? -1.722 -2.774 15.226 1.00 94.75 88 THR A CA 1
ATOM 727 C C . THR A 1 88 ? -3.214 -2.774 14.901 1.00 94.75 88 THR A C 1
ATOM 729 O O . THR A 1 88 ? -4.013 -2.588 15.812 1.00 94.75 88 THR A O 1
ATOM 732 N N . ILE A 1 89 ? -3.605 -3.033 13.647 1.00 94.00 89 ILE A N 1
ATOM 733 C CA . ILE A 1 89 ? -5.026 -3.170 13.277 1.00 94.00 89 ILE A CA 1
ATOM 734 C C . ILE A 1 89 ? -5.677 -4.326 14.046 1.00 94.00 89 ILE A C 1
ATOM 736 O O . ILE A 1 89 ? -6.763 -4.141 14.589 1.00 94.00 89 ILE A O 1
ATOM 740 N N . GLU A 1 90 ? -5.018 -5.488 14.132 1.00 94.38 90 GLU A N 1
ATOM 741 C CA . GLU A 1 90 ? -5.526 -6.621 14.923 1.00 94.38 90 GLU A CA 1
ATOM 742 C C . GLU A 1 90 ? -5.669 -6.264 16.395 1.00 94.38 90 GLU A C 1
ATOM 744 O O . GLU A 1 90 ? -6.729 -6.467 16.970 1.00 94.38 90 GLU A O 1
ATOM 749 N N . ARG A 1 91 ? -4.645 -5.642 16.987 1.00 94.31 91 ARG A N 1
ATOM 750 C CA . ARG A 1 91 ? -4.713 -5.228 18.390 1.00 94.31 91 ARG A CA 1
ATOM 751 C C . ARG A 1 91 ? -5.876 -4.269 18.641 1.00 94.31 91 ARG A C 1
ATOM 753 O O . ARG A 1 91 ? -6.589 -4.430 19.619 1.00 94.31 91 ARG A O 1
ATOM 760 N N . VAL A 1 92 ? -6.082 -3.287 17.761 1.00 92.31 92 VAL A N 1
ATOM 761 C CA . VAL A 1 92 ? -7.208 -2.348 17.875 1.00 92.31 92 VAL A CA 1
ATOM 762 C C . VAL A 1 92 ? -8.544 -3.079 17.746 1.00 92.31 92 VAL A C 1
ATOM 764 O O . VAL A 1 92 ? -9.468 -2.764 18.489 1.00 92.31 92 VAL A O 1
ATOM 767 N N . ARG A 1 93 ? -8.658 -4.060 16.842 1.00 93.94 93 ARG A N 1
ATOM 768 C CA . ARG A 1 93 ? -9.853 -4.908 16.748 1.00 93.94 93 ARG A CA 1
ATOM 769 C C . ARG A 1 93 ? -10.107 -5.624 18.071 1.00 93.94 93 ARG A C 1
ATOM 771 O O . ARG A 1 93 ? -11.213 -5.510 18.587 1.00 93.94 93 ARG A O 1
ATOM 778 N N . ASP A 1 94 ? -9.113 -6.331 18.593 1.00 94.44 94 ASP A N 1
ATOM 779 C CA . ASP A 1 94 ? -9.257 -7.163 19.790 1.00 94.44 94 ASP A CA 1
ATOM 780 C C . ASP A 1 94 ? -9.585 -6.296 21.020 1.00 94.44 94 ASP A C 1
ATOM 782 O O . ASP A 1 94 ? -10.518 -6.591 21.762 1.00 94.44 94 ASP A O 1
ATOM 786 N N . GLU A 1 95 ? -8.914 -5.147 21.175 1.00 93.19 95 GLU A N 1
ATOM 787 C CA . GLU A 1 95 ? -9.185 -4.190 22.257 1.00 93.19 95 GLU A CA 1
ATOM 788 C C . GLU A 1 95 ? -10.611 -3.619 22.222 1.00 93.19 95 GLU A C 1
ATOM 790 O O . GLU A 1 95 ? -11.182 -3.343 23.279 1.00 93.19 95 GLU A O 1
ATOM 795 N N . ILE A 1 96 ? -11.185 -3.411 21.031 1.00 93.25 96 ILE A N 1
ATOM 796 C CA . ILE A 1 96 ? -12.570 -2.937 20.893 1.00 93.25 96 ILE A CA 1
ATOM 797 C C . ILE A 1 96 ? -13.562 -4.102 21.015 1.00 93.25 96 ILE A C 1
ATOM 799 O O . ILE A 1 96 ? -14.650 -3.911 21.547 1.00 93.25 96 ILE A O 1
ATOM 803 N N . ALA A 1 97 ? -13.211 -5.308 20.571 1.00 93.19 97 ALA A N 1
ATOM 804 C CA . ALA A 1 97 ? -14.054 -6.492 20.738 1.00 93.19 97 ALA A CA 1
ATOM 805 C C . ALA A 1 97 ? -14.237 -6.855 22.223 1.00 93.19 97 ALA A C 1
ATOM 807 O O . ALA A 1 97 ? -15.320 -7.259 22.631 1.00 93.19 97 ALA A O 1
ATOM 808 N N . GLU A 1 98 ? -13.207 -6.642 23.044 1.00 94.69 98 GLU A N 1
ATOM 809 C CA . GLU A 1 98 ? -13.258 -6.819 24.502 1.00 94.69 98 GLU A CA 1
ATOM 810 C C . GLU A 1 98 ? -13.700 -5.555 25.264 1.00 94.69 98 GLU A C 1
ATOM 812 O O . GLU A 1 98 ? -13.633 -5.504 26.502 1.00 94.69 98 GLU A O 1
ATOM 817 N N . PHE A 1 99 ? -14.122 -4.511 24.543 1.00 94.56 99 PHE A N 1
ATOM 818 C CA . PHE A 1 99 ? -14.533 -3.242 25.130 1.00 94.56 99 PHE A CA 1
ATOM 819 C C . PHE A 1 99 ? -15.697 -3.441 26.096 1.00 94.56 99 PHE A C 1
ATOM 821 O O . PHE A 1 99 ? -16.726 -4.000 25.733 1.00 94.56 99 PHE A O 1
ATOM 828 N N . SER A 1 100 ? -15.557 -2.909 27.305 1.00 95.44 100 SER A N 1
ATOM 829 C CA . SER A 1 100 ? -16.653 -2.779 28.256 1.00 95.44 100 SER A CA 1
ATOM 830 C C . SER A 1 100 ? -16.517 -1.454 28.989 1.00 95.44 100 SER A C 1
ATOM 832 O O . SER A 1 100 ? -15.430 -1.116 29.464 1.00 95.44 100 SER A O 1
ATOM 834 N N . VAL A 1 101 ? -17.615 -0.710 29.078 1.00 95.19 101 VAL A N 1
ATOM 835 C CA . VAL A 1 101 ? -17.742 0.581 29.753 1.00 95.19 101 VAL A CA 1
ATOM 836 C C . VAL A 1 101 ? -17.362 0.465 31.225 1.00 95.19 101 VAL A C 1
ATOM 838 O O . VAL A 1 101 ? -16.744 1.383 31.771 1.00 95.19 101 VAL A O 1
ATOM 841 N N . ASP A 1 102 ? -17.638 -0.678 31.853 1.00 94.06 102 ASP A N 1
ATOM 842 C CA . ASP A 1 102 ? -17.334 -0.892 33.265 1.00 94.06 102 ASP A CA 1
ATOM 843 C C . ASP A 1 102 ? -15.835 -0.935 33.558 1.00 94.06 102 ASP A C 1
ATOM 845 O O . ASP A 1 102 ? -15.392 -0.378 34.568 1.00 94.06 102 ASP A O 1
ATOM 849 N N . LYS A 1 103 ? -15.050 -1.495 32.630 1.00 92.12 103 LYS A N 1
ATOM 850 C CA . LYS A 1 103 ? -13.585 -1.601 32.727 1.00 92.12 103 LYS A CA 1
ATOM 851 C C . LYS A 1 103 ? -12.857 -0.270 32.486 1.00 92.12 103 LYS A C 1
ATOM 853 O O . LYS A 1 103 ? -11.637 -0.209 32.637 1.00 92.12 103 LYS A O 1
ATOM 858 N N . LEU A 1 104 ? -13.558 0.788 32.073 1.00 90.00 104 LEU A N 1
ATOM 859 C CA . LEU A 1 104 ? -12.946 2.066 31.699 1.00 90.00 104 LEU A CA 1
ATOM 860 C C . LEU A 1 104 ? -12.930 3.036 32.871 1.00 90.00 104 LEU A C 1
ATOM 862 O O . LEU A 1 104 ? -13.945 3.269 33.520 1.00 90.00 104 LEU A O 1
ATOM 866 N N . VAL A 1 105 ? -11.797 3.692 33.088 1.00 85.75 105 VAL A N 1
ATOM 867 C CA . VAL A 1 105 ? -11.671 4.728 34.115 1.00 85.75 105 VAL A CA 1
ATOM 868 C C . VAL A 1 105 ? -11.495 6.078 33.429 1.00 85.75 105 VAL A C 1
ATOM 870 O O . VAL A 1 105 ? -10.651 6.220 32.545 1.00 85.75 105 VAL A O 1
ATOM 873 N N . SER A 1 106 ? -12.309 7.066 33.802 1.00 88.56 106 SER A N 1
ATOM 874 C CA . SER A 1 106 ? -12.123 8.455 33.378 1.00 88.56 106 SER A CA 1
ATOM 875 C C . SER A 1 106 ? -11.109 9.145 34.285 1.00 88.56 106 SER A C 1
ATOM 877 O O . SER A 1 106 ? -11.053 8.872 35.485 1.00 88.56 106 SER A O 1
ATOM 879 N N . TRP A 1 107 ? -10.331 10.079 33.734 1.00 90.75 107 TRP A N 1
ATOM 880 C CA . TRP A 1 107 ? -9.313 10.805 34.500 1.00 90.75 107 TRP A CA 1
ATOM 881 C C . TRP A 1 107 ? -9.897 11.478 35.748 1.00 90.75 107 TRP A C 1
ATOM 883 O O . TRP A 1 107 ? -9.331 11.346 36.831 1.00 90.75 107 TRP A O 1
ATOM 893 N N . CYS A 1 108 ? -11.087 12.082 35.630 1.00 92.44 108 CYS A N 1
ATOM 894 C CA . CYS A 1 108 ? -11.791 12.692 36.758 1.00 92.44 108 CYS A CA 1
ATOM 895 C C . CYS A 1 108 ? -12.019 11.714 37.929 1.00 92.44 108 CYS A C 1
ATOM 897 O O . CYS A 1 108 ? -12.003 12.137 39.079 1.00 92.44 108 CYS A O 1
ATOM 899 N N . CYS A 1 109 ? -12.216 10.416 37.664 1.00 91.81 109 CYS A N 1
ATOM 900 C CA . CYS A 1 109 ? -12.387 9.398 38.704 1.00 91.81 109 CYS A CA 1
ATOM 901 C C . CYS A 1 109 ? -11.048 9.012 39.342 1.00 91.81 109 CYS A C 1
ATOM 903 O O . CYS A 1 109 ? -11.001 8.790 40.548 1.00 91.81 109 CYS A O 1
ATOM 905 N N . CYS A 1 110 ? -9.958 8.988 38.567 1.00 93.19 110 CYS A N 1
ATOM 906 C CA . CYS A 1 110 ? -8.614 8.717 39.087 1.00 93.19 110 CYS A CA 1
ATOM 907 C C . CYS A 1 110 ? -8.140 9.783 40.087 1.00 93.19 110 CYS A C 1
ATOM 909 O O . CYS A 1 110 ? -7.404 9.459 41.011 1.00 93.19 110 CYS A O 1
ATOM 911 N N . VAL A 1 111 ? -8.565 11.039 39.916 1.00 95.06 111 VAL A N 1
ATOM 912 C CA . VAL A 1 111 ? -8.200 12.166 40.800 1.00 95.06 111 VAL A CA 1
ATOM 913 C C . VAL A 1 111 ? -9.260 12.469 41.869 1.00 95.06 111 VAL A C 1
ATOM 915 O O . VAL A 1 111 ? -9.263 13.540 42.469 1.00 95.06 111 VAL A O 1
ATOM 918 N N . GLY A 1 112 ? -10.210 11.556 42.102 1.00 95.31 112 GLY A N 1
ATOM 919 C CA . GLY A 1 112 ? -11.241 11.733 43.131 1.00 95.31 112 GLY A CA 1
ATOM 920 C C . GLY A 1 112 ? -12.179 12.922 42.881 1.00 95.31 112 GLY A C 1
ATOM 921 O O . GLY A 1 112 ? -12.680 13.527 43.829 1.00 95.31 112 GLY A O 1
ATOM 922 N N . HIS A 1 113 ? -12.416 13.270 41.614 1.00 95.56 113 HIS A N 1
ATOM 923 C CA . HIS A 1 113 ? -13.256 14.391 41.184 1.00 95.56 113 HIS A CA 1
ATOM 924 C C . HIS A 1 113 ? -12.821 15.756 41.733 1.00 95.56 113 HIS A C 1
ATOM 926 O O . HIS A 1 113 ? -13.659 16.635 41.946 1.00 95.56 113 HIS A O 1
ATOM 932 N N . LYS A 1 114 ? -11.517 15.951 41.943 1.00 97.19 114 LYS A N 1
ATOM 933 C CA . LYS A 1 114 ? -10.925 17.248 42.273 1.00 97.19 114 LYS A CA 1
ATOM 934 C C . LYS A 1 114 ? -9.738 17.511 41.361 1.00 97.19 114 LYS A C 1
ATOM 936 O O . LYS A 1 114 ? -8.919 16.622 41.152 1.00 97.19 114 LYS A O 1
ATOM 941 N N . ASP A 1 115 ? -9.665 18.714 40.809 1.00 95.31 115 ASP A N 1
ATOM 942 C CA . ASP A 1 115 ? -8.504 19.143 40.037 1.00 95.31 115 ASP A CA 1
ATOM 943 C C . ASP A 1 115 ? -7.276 19.215 40.965 1.00 95.31 115 ASP A C 1
ATOM 945 O O . ASP A 1 115 ? -7.328 19.945 41.959 1.00 95.31 115 ASP A O 1
ATOM 949 N N . PRO A 1 116 ? -6.182 18.484 40.679 1.00 96.12 116 PRO A N 1
ATOM 950 C CA . PRO A 1 116 ? -4.983 18.507 41.511 1.00 96.12 116 PRO A CA 1
ATOM 951 C C . PRO A 1 116 ? -4.340 19.892 41.645 1.00 96.12 116 PRO A C 1
ATOM 953 O O . PRO A 1 116 ? -3.680 20.147 42.649 1.00 96.12 116 PRO A O 1
ATOM 956 N N . ALA A 1 117 ? -4.501 20.769 40.648 1.00 96.94 117 ALA A N 1
ATOM 957 C CA . ALA A 1 117 ? -3.866 22.086 40.647 1.00 96.94 117 ALA A CA 1
ATOM 958 C C . ALA A 1 117 ? -4.706 23.139 41.384 1.00 96.94 117 ALA A C 1
ATOM 960 O O . ALA A 1 117 ? -4.183 23.888 42.205 1.00 96.94 117 ALA A O 1
ATOM 961 N N . SER A 1 118 ? -6.008 23.203 41.093 1.00 96.69 118 SER A N 1
ATOM 962 C CA . SER A 1 118 ? -6.901 24.240 41.637 1.00 96.69 118 SER A CA 1
ATOM 963 C C . SER A 1 118 ? -7.711 23.808 42.861 1.00 96.69 118 SER A C 1
ATOM 965 O O . SER A 1 118 ? -8.274 24.648 43.560 1.00 96.69 118 SER A O 1
ATOM 967 N N . GLY A 1 119 ? -7.829 22.503 43.113 1.00 96.44 119 GLY A N 1
ATOM 968 C CA . GLY A 1 119 ? -8.699 21.945 44.149 1.00 96.44 119 GLY A CA 1
ATOM 969 C C . GLY A 1 119 ? -10.199 22.012 43.824 1.00 96.44 119 GLY A C 1
ATOM 970 O O . GLY A 1 119 ? -11.016 21.542 44.622 1.00 96.44 119 GLY A O 1
ATOM 971 N N . VAL A 1 120 ? -10.583 22.563 42.667 1.00 96.81 120 VAL A N 1
ATOM 972 C CA . VAL A 1 120 ? -11.984 22.699 42.251 1.00 96.81 120 VAL A CA 1
ATOM 973 C C . VAL A 1 120 ? -12.592 21.323 41.974 1.00 96.81 120 VAL A C 1
ATOM 975 O O . VAL A 1 120 ? -11.947 20.424 41.428 1.00 96.81 120 VAL A O 1
ATOM 978 N N . ARG A 1 121 ? -13.860 21.139 42.362 1.00 96.38 121 ARG A N 1
ATOM 979 C CA . ARG A 1 121 ? -14.595 19.894 42.120 1.00 96.38 121 ARG A CA 1
ATOM 980 C C . ARG A 1 121 ? -14.883 19.733 40.626 1.00 96.38 121 ARG A C 1
ATOM 982 O O . ARG A 1 121 ? -15.519 20.588 40.020 1.00 96.38 121 ARG A O 1
ATOM 989 N N . LEU A 1 122 ? -14.459 18.609 40.063 1.00 95.19 122 LEU A N 1
ATOM 990 C CA . LEU A 1 122 ? -14.665 18.261 38.662 1.00 95.19 122 LEU A CA 1
ATOM 991 C C . LEU A 1 122 ? -15.993 17.528 38.471 1.00 95.19 122 LEU A C 1
ATOM 993 O O . LEU A 1 122 ? -16.353 16.639 39.251 1.00 95.19 122 LEU A O 1
ATOM 997 N N . THR A 1 123 ? -16.698 17.848 37.390 1.00 95.62 123 THR A N 1
ATOM 998 C CA . THR A 1 123 ? -17.851 17.061 36.946 1.00 95.62 123 THR A CA 1
ATOM 999 C C . THR A 1 123 ? -17.389 15.676 36.481 1.00 95.62 123 THR A C 1
ATOM 1001 O O . THR A 1 123 ? -16.299 15.510 35.940 1.00 95.62 123 THR A O 1
ATOM 1004 N N . CYS A 1 124 ? -18.191 14.643 36.743 1.00 93.94 124 CYS A N 1
ATOM 1005 C CA . CYS A 1 124 ? -17.851 13.277 36.353 1.00 93.94 124 CYS A CA 1
ATOM 1006 C C . CYS A 1 124 ? -18.231 13.017 34.891 1.00 93.94 124 CYS A C 1
ATOM 1008 O O . CYS A 1 124 ? -19.392 12.718 34.602 1.00 93.94 124 CYS A O 1
ATOM 1010 N N . ASP A 1 125 ? -17.244 13.046 33.996 1.00 92.38 125 ASP A N 1
ATOM 1011 C CA . ASP A 1 125 ? -17.446 12.756 32.569 1.00 92.38 125 ASP A CA 1
ATOM 1012 C C . ASP A 1 125 ? -18.057 11.371 32.347 1.00 92.38 125 ASP A C 1
ATOM 1014 O O . ASP A 1 125 ? -18.953 11.211 31.524 1.00 92.38 125 ASP A O 1
ATOM 1018 N N . ARG A 1 126 ? -17.650 10.364 33.136 1.00 93.31 126 ARG A N 1
ATOM 1019 C CA . ARG A 1 126 ? -18.226 9.013 33.051 1.00 93.31 126 ARG A CA 1
ATOM 1020 C C . ARG A 1 126 ? -19.732 9.024 33.309 1.00 93.31 126 ARG A C 1
ATOM 1022 O O . ARG A 1 126 ? -20.464 8.337 32.604 1.00 93.31 126 ARG A O 1
ATOM 1029 N N . LYS A 1 127 ? -20.209 9.807 34.282 1.00 94.75 127 LYS A N 1
ATOM 1030 C CA . LYS A 1 127 ? -21.644 9.910 34.583 1.00 94.75 127 LYS A CA 1
ATOM 1031 C C . LYS A 1 127 ? -22.400 10.570 33.431 1.00 94.75 127 LYS A C 1
ATOM 1033 O O . LYS A 1 127 ? -23.460 10.076 33.062 1.00 94.75 127 LYS A O 1
ATOM 1038 N N . ILE A 1 128 ? -21.838 11.634 32.854 1.00 94.94 128 ILE A N 1
ATOM 1039 C CA . ILE A 1 128 ? -22.423 12.322 31.695 1.00 94.94 128 ILE A CA 1
ATOM 1040 C C . ILE A 1 128 ? -22.514 11.362 30.506 1.00 94.94 128 ILE A C 1
ATOM 1042 O O . ILE A 1 128 ? -23.594 11.171 29.955 1.00 94.94 128 ILE A O 1
ATOM 1046 N N . ILE A 1 129 ? -21.411 10.697 30.152 1.00 95.25 129 ILE A N 1
ATOM 1047 C CA . ILE A 1 129 ? -21.374 9.761 29.021 1.00 95.25 129 ILE A CA 1
ATOM 1048 C C . ILE A 1 129 ? -22.366 8.615 29.227 1.00 95.25 129 ILE A C 1
ATOM 1050 O O . ILE A 1 129 ? -23.085 8.269 28.297 1.00 95.25 129 ILE A O 1
ATOM 1054 N N . LEU A 1 130 ? -22.456 8.045 30.434 1.00 96.44 130 LEU A N 1
ATOM 1055 C CA . LEU A 1 130 ? -23.424 6.984 30.735 1.00 96.44 130 LEU A CA 1
ATOM 1056 C C . LEU A 1 130 ? -24.874 7.449 30.556 1.00 96.44 130 LEU A C 1
ATOM 1058 O O . LEU A 1 130 ? -25.685 6.703 30.010 1.00 96.44 130 LEU A O 1
ATOM 1062 N N . GLN A 1 131 ? -25.194 8.677 30.966 1.00 97.19 131 GLN A N 1
ATOM 1063 C CA . GLN A 1 131 ? -26.515 9.262 30.733 1.00 97.19 131 GLN A CA 1
ATOM 1064 C C . GLN A 1 131 ? -26.780 9.454 29.237 1.00 97.19 131 GLN A C 1
ATOM 1066 O O . GLN A 1 131 ? -27.828 9.040 28.750 1.00 97.19 131 GLN A O 1
ATOM 1071 N N . CYS A 1 132 ? -25.826 9.999 28.479 1.00 96.69 132 CYS A N 1
ATOM 1072 C CA . CYS A 1 132 ? -25.964 10.125 27.028 1.00 96.69 132 CYS A CA 1
ATOM 1073 C C . CYS A 1 132 ? -26.115 8.760 26.342 1.00 96.69 132 CYS A C 1
ATOM 1075 O O . CYS A 1 132 ? -26.925 8.623 25.429 1.00 96.69 132 CYS A O 1
ATOM 1077 N N . ILE A 1 133 ? -25.386 7.738 26.802 1.00 97.19 133 ILE A N 1
ATOM 1078 C CA . ILE A 1 133 ? -25.509 6.367 26.300 1.00 97.19 133 ILE A CA 1
ATOM 1079 C C . ILE A 1 133 ? -26.930 5.839 26.514 1.00 97.19 133 ILE A C 1
ATOM 1081 O O . ILE A 1 133 ? -27.518 5.289 25.586 1.00 97.19 133 ILE A O 1
ATOM 1085 N N . GLN A 1 134 ? -27.500 6.029 27.705 1.00 97.62 134 GLN A N 1
ATOM 1086 C CA . GLN A 1 134 ? -28.877 5.621 27.991 1.00 97.62 134 GLN A CA 1
ATOM 1087 C C . GLN A 1 134 ? -29.890 6.368 27.117 1.00 97.62 134 GLN A C 1
ATOM 1089 O O . GLN A 1 134 ? -30.803 5.747 26.584 1.00 97.62 134 GLN A O 1
ATOM 1094 N N . ILE A 1 135 ? -29.710 7.676 26.914 1.00 97.19 135 ILE A N 1
ATOM 1095 C CA . ILE A 1 135 ? -30.628 8.488 26.102 1.00 97.19 135 ILE A CA 1
ATOM 1096 C C . ILE A 1 135 ? -30.556 8.094 24.617 1.00 97.19 135 ILE A C 1
ATOM 1098 O O . ILE A 1 135 ? -31.591 7.976 23.971 1.00 97.19 135 ILE A O 1
ATOM 1102 N N . TRP A 1 136 ? -29.357 7.890 24.061 1.00 96.19 136 TRP A N 1
ATOM 1103 C CA . TRP A 1 136 ? -29.173 7.674 22.615 1.00 96.19 136 TRP A CA 1
ATOM 1104 C C . TRP A 1 136 ? -29.243 6.205 22.195 1.00 96.19 136 TRP A C 1
ATOM 1106 O O . TRP A 1 136 ? -29.713 5.887 21.107 1.00 96.19 136 TRP A O 1
ATOM 1116 N N . PHE A 1 137 ? -28.782 5.288 23.044 1.00 96.50 137 PHE A N 1
ATOM 1117 C CA . PHE A 1 137 ? -28.689 3.860 22.723 1.00 96.50 137 PHE A CA 1
ATOM 1118 C C . PHE A 1 137 ? -29.611 2.992 23.592 1.00 96.50 137 PHE A C 1
ATOM 1120 O O . PHE A 1 137 ? -29.633 1.771 23.436 1.00 96.50 137 PHE A O 1
ATOM 1127 N N . GLY A 1 138 ? -30.370 3.595 24.511 1.00 97.69 138 GLY A N 1
ATOM 1128 C CA . GLY A 1 138 ? -31.302 2.919 25.416 1.00 97.69 138 GLY A CA 1
ATOM 1129 C C . GLY A 1 138 ? -30.614 2.273 26.618 1.00 97.69 138 GLY A C 1
ATOM 1130 O O . GLY A 1 138 ? -30.974 2.534 27.763 1.00 97.69 138 GLY A O 1
ATOM 1131 N N . THR A 1 139 ? -29.598 1.438 26.383 1.00 97.88 139 THR A N 1
ATOM 1132 C CA . THR A 1 139 ? -28.856 0.749 27.453 1.00 97.88 139 THR A CA 1
ATOM 1133 C C . THR A 1 139 ? -27.354 0.712 27.187 1.00 97.88 139 THR A C 1
ATOM 1135 O O . THR A 1 139 ? -26.904 0.787 26.042 1.00 97.88 139 THR A O 1
ATOM 1138 N N . VAL A 1 140 ? -26.568 0.541 28.255 1.00 97.62 140 VAL A N 1
ATOM 1139 C CA . VAL A 1 140 ? -25.109 0.359 28.159 1.00 97.62 140 VAL A CA 1
ATOM 1140 C C . VAL A 1 140 ? -24.770 -0.894 27.349 1.00 97.62 140 VAL A C 1
ATOM 1142 O O . VAL A 1 140 ? -23.926 -0.826 26.465 1.00 97.62 140 VAL A O 1
ATOM 1145 N N . ASN A 1 141 ? -25.498 -1.994 27.554 1.00 98.06 141 ASN A N 1
ATOM 1146 C CA . ASN A 1 141 ? -25.288 -3.242 26.814 1.00 98.06 141 ASN A CA 1
ATOM 1147 C C . ASN A 1 141 ? -25.577 -3.083 25.313 1.00 98.06 141 ASN A C 1
ATOM 1149 O O . ASN A 1 141 ? -24.842 -3.611 24.483 1.00 98.06 141 ASN A O 1
ATOM 1153 N N . ALA A 1 142 ? -26.628 -2.339 24.944 1.00 97.31 142 ALA A N 1
ATOM 1154 C CA . ALA A 1 142 ? -26.930 -2.056 23.540 1.00 97.31 142 ALA A CA 1
ATOM 1155 C C . ALA A 1 142 ? -25.823 -1.219 22.883 1.00 97.31 142 ALA A C 1
ATOM 1157 O O . ALA A 1 142 ? -25.430 -1.491 21.746 1.00 97.31 142 ALA A O 1
ATOM 1158 N N . PHE A 1 143 ? -25.288 -0.236 23.610 1.00 97.06 143 PHE A N 1
ATOM 1159 C CA . PHE A 1 143 ? -24.138 0.545 23.169 1.00 97.06 143 PHE A CA 1
ATOM 1160 C C . PHE A 1 143 ? -22.878 -0.313 23.012 1.00 97.06 143 PHE A C 1
ATOM 1162 O O . PHE A 1 143 ? -22.265 -0.281 21.948 1.00 97.06 143 PHE A O 1
ATOM 1169 N N . GLU A 1 144 ? -22.513 -1.112 24.017 1.00 97.38 144 GLU A N 1
ATOM 1170 C CA . GLU A 1 144 ? -21.348 -2.004 23.958 1.00 97.38 144 GLU A CA 1
ATOM 1171 C C . GLU A 1 144 ? -21.448 -2.984 22.791 1.00 97.38 144 GLU A C 1
ATOM 1173 O O . GLU A 1 144 ? -20.517 -3.079 21.995 1.00 97.38 144 GLU A O 1
ATOM 1178 N N . ASN A 1 145 ? -22.603 -3.633 22.619 1.00 97.12 145 ASN A N 1
ATOM 1179 C CA . ASN A 1 145 ? -22.834 -4.538 21.498 1.00 97.12 145 ASN A CA 1
ATOM 1180 C C . ASN A 1 145 ? -22.663 -3.815 20.151 1.00 97.12 145 ASN A C 1
ATOM 1182 O O . ASN A 1 145 ? -22.031 -4.335 19.231 1.00 97.12 145 ASN A O 1
ATOM 1186 N N . ARG A 1 146 ? -23.169 -2.581 20.027 1.00 95.69 146 ARG A N 1
ATOM 1187 C CA . ARG A 1 146 ? -22.994 -1.769 18.814 1.00 95.69 146 ARG A CA 1
ATOM 1188 C C . ARG A 1 146 ? -21.528 -1.405 18.564 1.00 95.69 146 ARG A C 1
ATOM 1190 O O . ARG A 1 146 ? -21.073 -1.464 17.421 1.00 95.69 146 ARG A O 1
ATOM 1197 N N . VAL A 1 147 ? -20.783 -1.060 19.614 1.00 95.44 147 VAL A N 1
ATOM 1198 C CA . VAL A 1 147 ? -19.343 -0.778 19.537 1.00 95.44 147 VAL A CA 1
ATOM 1199 C C . VAL A 1 147 ? -18.583 -2.021 19.066 1.00 95.44 147 VAL A C 1
ATOM 1201 O O . VAL A 1 147 ? -17.855 -1.952 18.076 1.00 95.44 147 VAL A O 1
ATOM 1204 N N . GLN A 1 148 ? -18.800 -3.162 19.719 1.00 95.69 148 GLN A N 1
ATOM 1205 C CA . GLN A 1 148 ? -18.104 -4.426 19.455 1.00 95.69 148 GLN A CA 1
ATOM 1206 C C . GLN A 1 148 ? -18.419 -5.016 18.070 1.00 95.69 148 GLN A C 1
ATOM 1208 O O . GLN A 1 148 ? -17.599 -5.742 17.510 1.00 95.69 148 GLN A O 1
ATOM 1213 N N . THR A 1 149 ? -19.581 -4.699 17.491 1.00 94.56 149 THR A N 1
ATOM 1214 C CA . THR A 1 149 ? -20.004 -5.226 16.184 1.00 94.56 149 THR A CA 1
ATOM 1215 C C . THR A 1 149 ? -19.806 -4.213 15.054 1.00 94.56 149 THR A C 1
ATOM 1217 O O . THR A 1 149 ? -18.918 -4.361 14.210 1.00 94.56 149 THR A O 1
ATOM 1220 N N . GLU A 1 150 ? -20.634 -3.172 15.010 1.00 93.44 150 GLU A N 1
ATOM 1221 C CA . GLU A 1 150 ? -20.700 -2.223 13.901 1.00 93.44 150 GLU A CA 1
ATOM 1222 C C . GLU A 1 150 ? -19.436 -1.364 13.821 1.00 93.44 150 GLU A C 1
ATOM 1224 O O . GLU A 1 150 ? -18.834 -1.244 12.748 1.00 93.44 150 GLU A O 1
ATOM 1229 N N . ILE A 1 151 ? -19.013 -0.794 14.952 1.00 92.88 151 ILE A N 1
ATOM 1230 C CA . ILE A 1 151 ? -17.898 0.158 14.987 1.00 92.88 151 ILE A CA 1
ATOM 1231 C C . ILE A 1 151 ? -16.571 -0.546 14.723 1.00 92.88 151 ILE A C 1
ATOM 1233 O O . ILE A 1 151 ? -15.792 -0.055 13.904 1.00 92.88 151 ILE A O 1
ATOM 1237 N N . VAL A 1 152 ? -16.338 -1.715 15.335 1.00 93.62 152 VAL A N 1
ATOM 1238 C CA . VAL A 1 152 ? -15.173 -2.564 15.023 1.00 93.62 152 VAL A CA 1
ATOM 1239 C C . VAL A 1 152 ? -15.094 -2.828 13.529 1.00 93.62 152 VAL A C 1
ATOM 1241 O O . VAL A 1 152 ? -14.053 -2.583 12.921 1.00 93.62 152 VAL A O 1
ATOM 1244 N N . ARG A 1 153 ? -16.193 -3.290 12.920 1.00 92.62 153 ARG A N 1
ATOM 1245 C CA . ARG A 1 153 ? -16.231 -3.623 11.493 1.00 92.62 153 ARG A CA 1
ATOM 1246 C C . ARG A 1 153 ? -15.879 -2.419 10.623 1.00 92.62 153 ARG A C 1
ATOM 1248 O O . ARG A 1 153 ? -15.088 -2.561 9.693 1.00 92.62 153 ARG A O 1
ATOM 1255 N N . ILE A 1 154 ? -16.440 -1.246 10.923 1.00 92.12 154 ILE A N 1
ATOM 1256 C CA . ILE A 1 154 ? -16.157 -0.012 10.179 1.00 92.12 154 ILE A CA 1
ATOM 1257 C C . ILE A 1 154 ? -14.693 0.399 10.354 1.00 92.12 154 ILE A C 1
ATOM 1259 O O . ILE A 1 154 ? -14.016 0.640 9.357 1.00 92.12 154 ILE A O 1
ATOM 1263 N N . LEU A 1 155 ? -14.182 0.450 11.588 1.00 92.44 155 LEU A N 1
ATOM 1264 C CA . LEU A 1 155 ? -12.790 0.812 11.870 1.00 92.44 155 LEU A CA 1
ATOM 1265 C C . LEU A 1 155 ? -11.819 -0.105 11.137 1.00 92.44 155 LEU A C 1
ATOM 1267 O O . LEU A 1 155 ? -10.912 0.357 10.451 1.00 92.44 155 LEU A O 1
ATOM 1271 N N . VAL A 1 156 ? -12.039 -1.408 11.243 1.00 92.19 156 VAL A N 1
ATOM 1272 C CA . VAL A 1 156 ? -11.223 -2.424 10.592 1.00 92.19 156 VAL A CA 1
ATOM 1273 C C . VAL A 1 156 ? -11.255 -2.296 9.067 1.00 92.19 156 VAL A C 1
ATOM 1275 O O . VAL A 1 156 ? -10.201 -2.364 8.428 1.00 92.19 156 VAL A O 1
ATOM 1278 N N . ASP A 1 157 ? -12.430 -2.102 8.464 1.00 91.69 157 ASP A N 1
ATOM 1279 C CA . ASP A 1 157 ? -12.542 -1.925 7.014 1.00 91.69 157 ASP A CA 1
ATOM 1280 C C . ASP A 1 157 ? -11.814 -0.654 6.552 1.00 91.69 157 ASP A C 1
ATOM 1282 O O . ASP A 1 157 ? -11.035 -0.688 5.599 1.00 91.69 157 ASP A O 1
ATOM 1286 N N . GLN A 1 158 ? -11.980 0.452 7.280 1.00 92.12 158 GLN A N 1
ATOM 1287 C CA . GLN A 1 158 ? -11.288 1.711 7.001 1.00 92.12 158 GLN A CA 1
ATOM 1288 C C . GLN A 1 158 ? -9.767 1.551 7.075 1.00 92.12 158 GLN A C 1
ATOM 1290 O O . GLN A 1 158 ? -9.057 1.895 6.128 1.00 92.12 158 GLN A O 1
ATOM 1295 N N . LEU A 1 159 ? -9.269 0.974 8.169 1.00 92.75 159 LEU A N 1
ATOM 1296 C CA . LEU A 1 159 ? -7.838 0.818 8.419 1.00 92.75 159 LEU A CA 1
ATOM 1297 C C . LEU A 1 159 ? -7.180 -0.193 7.469 1.00 92.75 159 LEU A C 1
ATOM 1299 O O . LEU A 1 159 ? -6.038 -0.001 7.071 1.00 92.75 159 LEU A O 1
ATOM 1303 N N . SER A 1 160 ? -7.873 -1.265 7.084 1.00 91.56 160 SER A N 1
ATOM 1304 C CA . SER A 1 160 ? -7.266 -2.337 6.281 1.00 91.56 160 SER A CA 1
ATOM 1305 C C . SER A 1 160 ? -7.507 -2.214 4.772 1.00 91.56 160 SER A C 1
ATOM 1307 O O . SER A 1 160 ? -6.700 -2.713 3.985 1.00 91.56 160 SER A O 1
ATOM 1309 N N . ASN A 1 161 ? -8.594 -1.558 4.343 1.00 90.88 161 ASN A N 1
ATOM 1310 C CA . ASN A 1 161 ? -8.980 -1.479 2.932 1.00 90.88 161 ASN A CA 1
ATOM 1311 C C . ASN A 1 161 ? -8.957 -0.061 2.360 1.00 90.88 161 ASN A C 1
ATOM 1313 O O . ASN A 1 161 ? -8.559 0.095 1.207 1.00 90.88 161 ASN A O 1
ATOM 1317 N N . GLN A 1 162 ? -9.362 0.968 3.112 1.00 88.75 162 GLN A N 1
ATOM 1318 C CA . GLN A 1 162 ? -9.397 2.335 2.566 1.00 88.75 162 GLN A CA 1
ATOM 1319 C C . GLN A 1 162 ? -8.040 3.030 2.575 1.00 88.75 162 GLN A C 1
ATOM 1321 O O . GLN A 1 162 ? -7.770 3.858 1.711 1.00 88.75 162 GLN A O 1
ATOM 1326 N N . VAL A 1 163 ? -7.170 2.643 3.505 1.00 86.50 163 VAL A N 1
ATOM 1327 C CA . VAL A 1 163 ? -5.786 3.123 3.606 1.00 86.50 163 VAL A CA 1
ATOM 1328 C C . VAL A 1 163 ? -4.942 2.802 2.363 1.00 86.50 163 VAL A C 1
ATOM 1330 O O . VAL A 1 163 ? -3.966 3.490 2.087 1.00 86.50 163 VAL A O 1
ATOM 1333 N N . LEU A 1 164 ? -5.328 1.786 1.591 1.00 89.88 164 LEU A N 1
ATOM 1334 C CA . LEU A 1 164 ? -4.668 1.390 0.343 1.00 89.88 164 LEU A CA 1
ATOM 1335 C C . LEU A 1 164 ? -5.507 1.781 -0.874 1.00 89.88 164 LEU A C 1
ATOM 1337 O O . LEU A 1 164 ? -5.646 1.008 -1.824 1.00 89.88 164 LEU A O 1
ATOM 1341 N N . SER A 1 165 ? -6.130 2.958 -0.833 1.00 94.19 165 SER A N 1
ATOM 1342 C CA . SER A 1 165 ? -6.827 3.465 -2.011 1.00 94.19 165 SER A CA 1
ATOM 1343 C C . SER A 1 165 ? -5.843 3.639 -3.173 1.00 94.19 165 SER A C 1
ATOM 1345 O O . SER A 1 165 ? -4.691 4.028 -2.973 1.00 94.19 165 SER A O 1
ATOM 1347 N N . TYR A 1 166 ? -6.305 3.381 -4.400 1.00 96.44 166 TYR A N 1
ATOM 1348 C CA . TYR A 1 166 ? -5.484 3.545 -5.604 1.00 96.44 166 TYR A CA 1
ATOM 1349 C C . TYR A 1 166 ? -4.840 4.935 -5.668 1.00 96.44 166 TYR A C 1
ATOM 1351 O O . TYR A 1 166 ? -3.642 5.042 -5.892 1.00 96.44 166 TYR A O 1
ATOM 1359 N N . GLY A 1 167 ? -5.608 5.988 -5.363 1.00 96.75 167 GLY A N 1
ATOM 1360 C CA . GLY A 1 167 ? -5.101 7.360 -5.347 1.00 96.75 167 GLY A CA 1
ATOM 1361 C C . GLY A 1 167 ? -3.921 7.557 -4.392 1.00 96.75 167 GLY A C 1
ATOM 1362 O O . GLY A 1 167 ? -2.928 8.155 -4.785 1.00 96.75 167 GLY A O 1
ATOM 1363 N N . GLN A 1 168 ? -3.979 7.004 -3.176 1.00 96.12 168 GLN A N 1
ATOM 1364 C CA . GLN A 1 168 ? -2.867 7.100 -2.222 1.00 96.12 168 GLN A CA 1
ATOM 1365 C C . GLN A 1 168 ? -1.634 6.327 -2.690 1.00 96.12 168 GLN A C 1
ATOM 1367 O O . GLN A 1 168 ? -0.522 6.831 -2.551 1.00 96.12 168 GLN A O 1
ATOM 1372 N N . LEU A 1 169 ? -1.818 5.131 -3.257 1.00 97.19 169 LEU A N 1
ATOM 1373 C CA . LEU A 1 169 ? -0.691 4.354 -3.773 1.00 97.19 169 LEU A CA 1
ATOM 1374 C C . LEU A 1 169 ? -0.046 5.038 -4.981 1.00 97.19 169 LEU A C 1
ATOM 1376 O O . LEU A 1 169 ? 1.176 5.102 -5.031 1.00 97.19 169 LEU A O 1
ATOM 1380 N N . VAL A 1 170 ? -0.842 5.628 -5.877 1.00 97.75 170 VAL A N 1
ATOM 1381 C CA . VAL A 1 170 ? -0.339 6.470 -6.973 1.00 97.75 170 VAL A CA 1
ATOM 1382 C C . VAL A 1 170 ? 0.432 7.674 -6.436 1.00 97.75 170 VAL A C 1
ATOM 1384 O O . VAL A 1 170 ? 1.509 7.972 -6.938 1.00 97.75 170 VAL A O 1
ATOM 1387 N N . THR A 1 171 ? -0.065 8.354 -5.395 1.00 97.38 171 THR A N 1
ATOM 1388 C CA . THR A 1 171 ? 0.666 9.465 -4.759 1.00 97.38 171 THR A CA 1
ATOM 1389 C C . THR A 1 171 ? 2.025 9.014 -4.223 1.00 97.38 171 THR A C 1
ATOM 1391 O O . THR A 1 171 ? 3.015 9.722 -4.384 1.00 97.38 171 THR A O 1
ATOM 1394 N N . VAL A 1 172 ? 2.094 7.831 -3.611 1.00 97.62 172 VAL A N 1
ATOM 1395 C CA . VAL A 1 172 ? 3.350 7.280 -3.087 1.00 97.62 172 VAL A CA 1
ATOM 1396 C C . VAL A 1 172 ? 4.311 6.879 -4.213 1.00 97.62 172 VAL A C 1
ATOM 1398 O O . VAL A 1 172 ? 5.520 6.981 -4.025 1.00 97.62 172 VAL A O 1
ATOM 1401 N N . THR A 1 173 ? 3.813 6.477 -5.386 1.00 97.31 173 THR A N 1
ATOM 1402 C CA . THR A 1 173 ? 4.640 6.071 -6.538 1.00 97.31 173 THR A CA 1
ATOM 1403 C C . THR A 1 173 ? 5.044 7.212 -7.471 1.00 97.31 173 THR A C 1
ATOM 1405 O O . THR A 1 173 ? 5.797 6.971 -8.414 1.00 97.31 173 THR A O 1
ATOM 1408 N N . VAL A 1 174 ? 4.634 8.454 -7.186 1.00 97.44 174 VAL A N 1
ATOM 1409 C CA . VAL A 1 174 ? 5.013 9.664 -7.943 1.00 97.44 174 VAL A CA 1
ATOM 1410 C C . VAL A 1 174 ? 6.517 9.778 -8.237 1.00 97.44 174 VAL A C 1
ATOM 1412 O O . VAL A 1 174 ? 6.836 10.134 -9.374 1.00 97.44 174 VAL A O 1
ATOM 1415 N N . PRO A 1 175 ? 7.451 9.456 -7.311 1.00 97.62 175 PRO A N 1
ATOM 1416 C CA . PRO A 1 175 ? 8.878 9.548 -7.608 1.00 97.62 175 PRO A CA 1
ATOM 1417 C C . PRO A 1 175 ? 9.288 8.760 -8.855 1.00 97.62 175 PRO A C 1
ATOM 1419 O O . PRO A 1 175 ? 10.125 9.234 -9.614 1.00 97.62 175 PRO A O 1
ATOM 1422 N N . ILE A 1 176 ? 8.693 7.582 -9.092 1.00 95.88 176 ILE A N 1
ATOM 1423 C CA . ILE A 1 176 ? 8.975 6.740 -10.268 1.00 95.88 176 ILE A CA 1
ATOM 1424 C C . ILE A 1 176 ? 8.649 7.506 -11.545 1.00 95.88 176 ILE A C 1
ATOM 1426 O O . ILE A 1 176 ? 9.498 7.623 -12.421 1.00 95.88 176 ILE A O 1
ATOM 1430 N N . THR A 1 177 ? 7.441 8.065 -11.633 1.00 95.25 177 THR A N 1
ATOM 1431 C CA . THR A 1 177 ? 7.022 8.850 -12.799 1.00 95.25 177 THR A CA 1
ATOM 1432 C C . THR A 1 177 ? 7.958 10.033 -13.023 1.00 95.25 177 THR A C 1
ATOM 1434 O O . THR A 1 177 ? 8.333 10.289 -14.160 1.00 95.25 177 THR A O 1
ATOM 1437 N N . TRP A 1 178 ? 8.377 10.710 -11.951 1.00 96.44 178 TRP A N 1
ATOM 1438 C CA . TRP A 1 178 ? 9.321 11.826 -12.037 1.00 96.44 178 TRP A CA 1
ATOM 1439 C C . TRP A 1 178 ? 10.662 11.415 -12.645 1.00 96.44 178 TRP A C 1
ATOM 1441 O O . TRP A 1 178 ? 11.106 12.044 -13.597 1.00 96.44 178 TRP A O 1
ATOM 1451 N N . GLY A 1 179 ? 11.252 10.313 -12.170 1.00 95.12 179 GLY A N 1
ATOM 1452 C CA . GLY A 1 179 ? 12.521 9.817 -12.711 1.00 95.12 179 GLY A CA 1
ATOM 1453 C C . GLY A 1 179 ? 12.444 9.480 -14.204 1.00 95.12 179 GLY A C 1
ATOM 1454 O O . GLY A 1 179 ? 13.382 9.744 -14.946 1.00 95.12 179 GLY A O 1
ATOM 1455 N N . TYR A 1 180 ? 11.308 8.955 -14.675 1.00 96.06 180 TYR A N 1
ATOM 1456 C CA . TYR A 1 180 ? 11.097 8.741 -16.109 1.00 96.06 180 TYR A CA 1
ATOM 1457 C C . TYR A 1 180 ? 10.877 10.042 -16.882 1.00 96.06 180 TYR A C 1
ATOM 1459 O O . TYR A 1 180 ? 11.335 10.137 -18.015 1.00 96.06 180 TYR A O 1
ATOM 1467 N N . LEU A 1 181 ? 10.194 11.037 -16.307 1.00 96.88 181 LEU A N 1
ATOM 1468 C C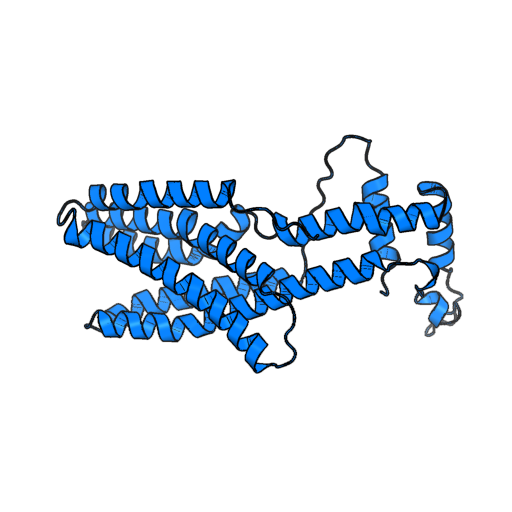A . LEU A 1 181 ? 10.016 12.333 -16.965 1.00 96.88 181 LEU A CA 1
ATOM 1469 C C . LEU A 1 181 ? 11.363 13.008 -17.234 1.00 96.88 181 LEU A C 1
ATOM 1471 O O . LEU A 1 181 ? 11.537 13.544 -18.323 1.00 96.88 181 LEU A O 1
ATOM 1475 N N . ASP A 1 182 ? 12.323 12.911 -16.314 1.00 95.31 182 ASP A N 1
ATOM 1476 C CA . ASP A 1 182 ? 13.675 13.444 -16.524 1.00 95.31 182 ASP A CA 1
ATOM 1477 C C . ASP A 1 182 ? 14.349 12.805 -17.756 1.00 95.31 182 ASP A C 1
ATOM 1479 O O . ASP A 1 182 ? 14.880 13.512 -18.612 1.00 95.31 182 ASP A O 1
ATOM 1483 N N . VAL A 1 183 ? 14.238 11.477 -17.908 1.00 94.75 183 VAL A N 1
ATOM 1484 C CA . VAL A 1 183 ? 14.743 10.742 -19.088 1.00 94.75 183 VAL A CA 1
ATOM 1485 C C . VAL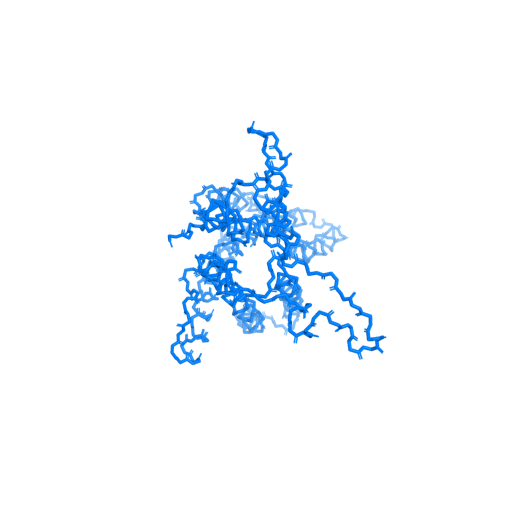 A 1 183 ? 14.014 11.160 -20.368 1.00 94.75 183 VAL A C 1
ATOM 1487 O O . VAL A 1 183 ? 14.634 11.330 -21.416 1.00 94.75 183 VAL A O 1
ATOM 1490 N N . VAL A 1 184 ? 12.693 11.337 -20.294 1.00 97.44 184 VAL A N 1
ATOM 1491 C CA . VAL A 1 184 ? 11.874 11.785 -21.428 1.00 97.44 184 VAL A CA 1
ATOM 1492 C C . VAL A 1 184 ? 12.329 13.166 -21.895 1.00 97.44 184 VAL A C 1
ATOM 1494 O O . VAL A 1 184 ? 12.534 13.359 -23.093 1.00 97.44 184 VAL A O 1
ATOM 1497 N N . PHE A 1 185 ? 12.513 14.114 -20.972 1.00 97.50 185 PHE A N 1
ATOM 1498 C CA . PHE A 1 185 ? 12.970 15.465 -21.296 1.00 97.50 185 PHE A CA 1
ATOM 1499 C C . PHE A 1 185 ? 14.348 15.462 -21.963 1.00 97.50 185 PHE A C 1
ATOM 1501 O O . PHE A 1 185 ? 14.514 16.129 -22.983 1.00 97.50 185 PHE A O 1
ATOM 1508 N N . ASP A 1 186 ? 15.298 14.680 -21.450 1.00 96.12 186 ASP A N 1
ATOM 1509 C CA . ASP A 1 186 ? 16.626 14.533 -22.054 1.00 96.12 186 ASP A CA 1
ATOM 1510 C C . ASP A 1 186 ? 16.544 14.012 -23.503 1.00 96.12 186 ASP A C 1
ATOM 1512 O O . ASP A 1 186 ? 17.080 14.619 -24.432 1.00 96.12 186 ASP A O 1
ATOM 1516 N N . GLN A 1 187 ? 15.756 12.959 -23.739 1.00 97.06 187 GLN A N 1
ATOM 1517 C CA . GLN A 1 187 ? 15.565 12.391 -25.079 1.00 97.06 187 GLN A CA 1
ATOM 1518 C C . GLN A 1 187 ? 14.883 13.366 -26.050 1.00 97.06 187 GLN A C 1
ATOM 1520 O O . GLN A 1 187 ? 15.237 13.406 -27.233 1.00 97.06 187 GLN A O 1
ATOM 1525 N N . PHE A 1 188 ? 13.942 14.185 -25.567 1.00 97.81 188 PHE A N 1
ATOM 1526 C CA . PHE A 1 188 ? 13.336 15.258 -26.362 1.00 97.81 188 PHE A CA 1
ATOM 1527 C C . PHE A 1 188 ? 14.362 16.316 -26.784 1.00 97.81 188 PHE A C 1
ATOM 1529 O O . PHE A 1 188 ? 14.307 16.773 -27.927 1.00 97.81 188 PHE A O 1
ATOM 1536 N N . LEU A 1 189 ? 15.297 16.687 -25.902 1.00 97.88 189 LEU A N 1
ATOM 1537 C CA . LEU A 1 189 ? 16.338 17.679 -26.197 1.00 97.88 189 LEU A CA 1
ATOM 1538 C C . LEU A 1 189 ? 17.325 17.194 -27.266 1.00 97.88 189 LEU A C 1
ATOM 1540 O O . LEU A 1 189 ? 17.755 17.990 -28.098 1.00 97.88 189 LEU A O 1
ATOM 1544 N N . VAL A 1 190 ? 17.642 15.896 -27.285 1.00 97.75 190 VAL A N 1
ATOM 1545 C CA . VAL A 1 190 ? 18.524 15.285 -28.301 1.00 97.75 190 VAL A CA 1
ATOM 1546 C C . VAL A 1 190 ? 17.789 14.995 -29.625 1.00 97.75 190 VAL A C 1
ATOM 1548 O O . VAL A 1 190 ? 18.417 14.677 -30.632 1.00 97.75 190 VAL A O 1
ATOM 1551 N N . GLY A 1 191 ? 16.460 15.144 -29.668 1.00 97.75 191 GLY A N 1
ATOM 1552 C CA . GLY A 1 191 ? 15.641 14.882 -30.860 1.00 97.75 191 GLY A CA 1
ATOM 1553 C C . GLY A 1 191 ? 15.227 13.414 -31.037 1.00 97.75 191 GLY A C 1
ATOM 1554 O O . GLY A 1 191 ? 14.650 13.053 -32.063 1.00 97.75 191 GLY A O 1
ATOM 1555 N N . ASN A 1 192 ? 15.456 12.566 -30.030 1.00 97.56 192 ASN A N 1
ATOM 1556 C CA . ASN A 1 192 ? 15.087 11.147 -30.032 1.00 97.56 192 ASN A CA 1
ATOM 1557 C C . ASN A 1 192 ? 13.626 10.954 -29.589 1.00 97.56 192 ASN A C 1
ATOM 1559 O O . ASN A 1 192 ? 13.330 10.323 -28.573 1.00 97.56 192 ASN A O 1
ATOM 1563 N N . TYR A 1 193 ? 12.683 11.509 -30.354 1.00 97.38 193 TYR A N 1
ATOM 1564 C CA . TYR A 1 193 ? 11.264 11.555 -29.974 1.00 97.38 193 TYR A CA 1
ATOM 1565 C C . TYR A 1 193 ? 10.620 10.176 -29.786 1.00 97.38 193 TYR A C 1
ATOM 1567 O O . TYR A 1 193 ? 9.759 10.006 -28.925 1.00 97.38 193 TYR A O 1
ATOM 1575 N N . ALA A 1 194 ? 11.022 9.185 -30.584 1.00 96.69 194 ALA A N 1
ATOM 1576 C CA . ALA A 1 194 ? 10.456 7.842 -30.507 1.00 96.69 194 ALA A CA 1
ATOM 1577 C C . ALA A 1 194 ? 10.831 7.145 -29.185 1.00 96.69 194 ALA A C 1
ATOM 1579 O O . ALA A 1 194 ? 9.968 6.544 -28.540 1.00 96.69 194 ALA A O 1
ATOM 1580 N N . ASP A 1 195 ? 12.085 7.293 -28.749 1.00 95.75 195 ASP A N 1
ATOM 1581 C CA . ASP A 1 195 ? 12.548 6.800 -27.452 1.00 95.75 195 ASP A CA 1
ATOM 1582 C C . ASP A 1 195 ? 11.932 7.597 -26.300 1.00 95.75 195 ASP A C 1
ATOM 1584 O O . ASP A 1 195 ? 11.510 6.998 -25.313 1.00 95.75 195 ASP A O 1
ATOM 1588 N N . ALA A 1 196 ? 11.773 8.917 -26.455 1.00 97.44 196 ALA A N 1
ATOM 1589 C CA . ALA A 1 196 ? 11.103 9.765 -25.468 1.00 97.44 196 ALA A CA 1
ATOM 1590 C C . ALA A 1 196 ? 9.656 9.316 -25.216 1.00 97.44 196 ALA A C 1
ATOM 1592 O O . ALA A 1 196 ? 9.231 9.158 -24.070 1.00 97.44 196 ALA A O 1
ATOM 1593 N N . ILE A 1 197 ? 8.895 9.041 -26.278 1.00 97.44 197 ILE A N 1
ATOM 1594 C CA . ILE A 1 197 ? 7.526 8.520 -26.163 1.00 97.44 197 ILE A CA 1
ATOM 1595 C C . ILE A 1 197 ? 7.527 7.148 -25.478 1.00 97.44 197 ILE A C 1
ATOM 1597 O O . ILE A 1 197 ? 6.713 6.905 -24.586 1.00 97.44 197 ILE A O 1
ATOM 1601 N N . HIS A 1 198 ? 8.454 6.264 -25.846 1.00 95.88 198 HIS A N 1
ATOM 1602 C CA . HIS A 1 198 ? 8.594 4.955 -25.212 1.00 95.88 198 HIS A CA 1
ATOM 1603 C C . HIS A 1 198 ? 8.903 5.062 -23.708 1.00 95.88 198 HIS A C 1
ATOM 1605 O O . HIS A 1 198 ? 8.230 4.429 -22.889 1.00 95.88 198 HIS A O 1
ATOM 1611 N N . SER A 1 199 ? 9.853 5.915 -23.322 1.00 96.25 199 SER A N 1
ATOM 1612 C CA . SER A 1 199 ? 10.197 6.196 -21.924 1.00 96.25 199 SER A CA 1
ATOM 1613 C C . SER A 1 199 ? 9.013 6.775 -21.148 1.00 96.25 199 SER A C 1
ATOM 1615 O O . SER A 1 199 ? 8.773 6.372 -20.010 1.00 96.25 199 SER A O 1
ATOM 1617 N N . LEU A 1 200 ? 8.216 7.652 -21.768 1.00 97.81 200 LEU A N 1
ATOM 1618 C CA . LEU A 1 200 ? 7.005 8.208 -21.160 1.00 97.81 200 LEU A CA 1
ATOM 1619 C C . LEU A 1 200 ? 5.970 7.112 -20.888 1.00 97.81 200 LEU A C 1
ATOM 1621 O O . LEU A 1 200 ? 5.418 7.026 -19.790 1.00 97.81 200 LEU A O 1
ATOM 1625 N N . MET A 1 201 ? 5.732 6.240 -21.869 1.00 97.62 201 MET A N 1
ATOM 1626 C CA . MET A 1 201 ? 4.818 5.107 -21.730 1.00 97.62 201 MET A CA 1
ATOM 1627 C C . MET A 1 201 ? 5.261 4.146 -20.620 1.00 97.62 201 MET A C 1
ATOM 1629 O O . MET A 1 201 ? 4.434 3.727 -19.799 1.00 97.62 201 MET A O 1
ATOM 1633 N N . ARG A 1 202 ? 6.566 3.847 -20.539 1.00 95.94 202 ARG A N 1
ATOM 1634 C CA . ARG A 1 202 ? 7.153 3.057 -19.447 1.00 95.94 202 ARG A CA 1
ATOM 1635 C C . ARG A 1 202 ? 6.934 3.745 -18.107 1.00 95.94 202 ARG A C 1
ATOM 1637 O O . ARG A 1 202 ? 6.361 3.127 -17.212 1.00 95.94 202 ARG A O 1
ATOM 1644 N N . GLY A 1 203 ? 7.280 5.024 -17.982 1.00 96.38 203 GLY A N 1
ATOM 1645 C CA . GLY A 1 203 ? 7.110 5.792 -16.749 1.00 96.38 203 GLY A CA 1
ATOM 1646 C C . GLY A 1 203 ? 5.675 5.804 -16.233 1.00 96.38 203 GLY A C 1
ATOM 1647 O O . GLY A 1 203 ? 5.440 5.522 -15.057 1.00 96.38 203 GLY A O 1
ATOM 1648 N N . LEU A 1 204 ? 4.700 6.030 -17.116 1.00 97.75 204 LEU A N 1
ATOM 1649 C CA . LEU A 1 204 ? 3.281 5.969 -16.763 1.00 97.75 204 LEU A CA 1
ATOM 1650 C C . LEU A 1 204 ? 2.850 4.553 -16.361 1.00 97.75 204 LEU A C 1
ATOM 1652 O O . LEU A 1 204 ? 2.102 4.385 -15.399 1.00 97.75 204 LEU A O 1
ATOM 1656 N N . THR A 1 205 ? 3.342 3.522 -17.046 1.00 97.88 205 THR A N 1
ATOM 1657 C CA . THR A 1 205 ? 3.000 2.124 -16.741 1.00 97.88 205 THR A CA 1
ATOM 1658 C C . THR A 1 205 ? 3.576 1.682 -15.400 1.00 97.88 205 THR A C 1
ATOM 1660 O O . THR A 1 205 ? 2.847 1.136 -14.569 1.00 97.88 205 THR A O 1
ATOM 1663 N N . TYR A 1 206 ? 4.853 1.963 -15.142 1.00 97.19 206 TYR A N 1
ATOM 1664 C CA . TYR A 1 206 ? 5.488 1.674 -13.860 1.00 97.19 206 TYR A CA 1
ATOM 1665 C C . TYR A 1 206 ? 4.860 2.498 -12.729 1.00 97.19 206 TYR A C 1
ATOM 1667 O O . TYR A 1 206 ? 4.524 1.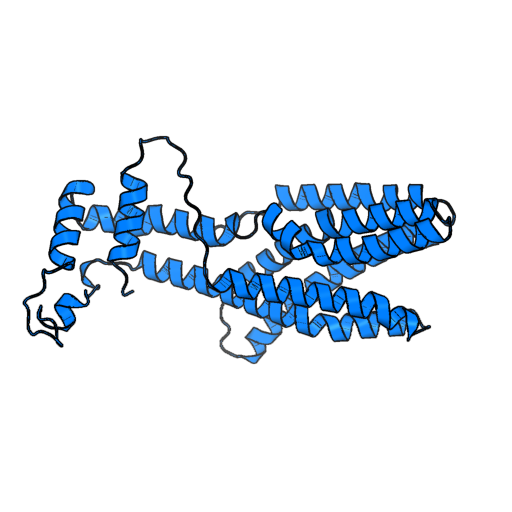945 -11.682 1.00 97.19 206 TYR A O 1
ATOM 1675 N N . GLY A 1 207 ? 4.664 3.802 -12.936 1.00 97.31 207 GLY A N 1
ATOM 1676 C CA . GLY A 1 207 ? 4.173 4.728 -11.917 1.00 97.31 207 GLY A CA 1
ATOM 1677 C C . GLY A 1 207 ? 2.692 4.560 -11.567 1.00 97.31 207 GLY A C 1
ATOM 1678 O O . GLY A 1 207 ? 2.343 4.629 -10.388 1.00 97.31 207 GLY A O 1
ATOM 1679 N N . LEU A 1 208 ? 1.822 4.315 -12.555 1.00 97.50 208 LEU A N 1
ATOM 1680 C CA . LEU A 1 208 ? 0.365 4.282 -12.363 1.00 97.50 208 LEU A CA 1
ATOM 1681 C C . LEU A 1 208 ? -0.211 2.864 -12.295 1.00 97.50 208 LEU A C 1
ATOM 1683 O O . LEU A 1 208 ? -1.160 2.632 -11.552 1.00 97.50 208 LEU A O 1
ATOM 1687 N N . ALA A 1 209 ? 0.344 1.900 -13.031 1.00 97.94 209 ALA A N 1
ATOM 1688 C CA . ALA A 1 209 ? -0.215 0.550 -13.088 1.00 97.94 209 ALA A CA 1
ATOM 1689 C C . ALA A 1 209 ? 0.569 -0.436 -12.217 1.00 97.94 209 ALA A C 1
ATOM 1691 O O . ALA A 1 209 ? 0.026 -0.991 -11.258 1.00 97.94 209 ALA A O 1
ATOM 1692 N N . MET A 1 210 ? 1.845 -0.657 -12.529 1.00 97.75 210 MET A N 1
ATOM 1693 C CA . MET A 1 210 ? 2.630 -1.729 -11.924 1.00 97.75 210 MET A CA 1
ATOM 1694 C C . MET A 1 210 ? 2.925 -1.470 -10.445 1.00 97.75 210 MET A C 1
ATOM 1696 O O . MET A 1 210 ? 2.576 -2.299 -9.605 1.00 97.75 210 MET A O 1
ATOM 1700 N N . SER A 1 211 ? 3.538 -0.335 -10.103 1.00 97.25 211 SER A N 1
ATOM 1701 C CA . SER A 1 211 ? 4.013 -0.083 -8.737 1.00 97.25 211 SER A CA 1
ATOM 1702 C C . SER A 1 211 ? 2.883 0.020 -7.707 1.00 97.25 211 SER A C 1
ATOM 1704 O O . SER A 1 211 ? 2.986 -0.649 -6.677 1.00 97.25 211 SER A O 1
ATOM 1706 N N . PRO A 1 212 ? 1.764 0.735 -7.955 1.00 98.06 212 PRO A N 1
ATOM 1707 C CA . PRO A 1 212 ? 0.625 0.723 -7.035 1.00 98.06 212 PRO A CA 1
ATOM 1708 C C . PRO A 1 212 ? 0.057 -0.686 -6.822 1.00 98.06 212 PRO A C 1
ATOM 1710 O O . PRO A 1 212 ? -0.261 -1.066 -5.696 1.00 98.06 212 PRO A O 1
ATOM 1713 N N . SER A 1 213 ? -0.024 -1.487 -7.889 1.00 98.12 213 SER A N 1
ATOM 1714 C CA . SER A 1 213 ? -0.512 -2.872 -7.821 1.00 98.12 213 SER A CA 1
ATOM 1715 C C . SER A 1 213 ? 0.440 -3.778 -7.040 1.00 98.12 213 SER A C 1
ATOM 1717 O O . SER A 1 213 ? -0.005 -4.591 -6.230 1.00 98.12 213 SER A O 1
ATOM 1719 N N . LEU A 1 214 ? 1.750 -3.611 -7.230 1.00 97.56 214 LEU A N 1
ATOM 1720 C CA . LEU A 1 214 ? 2.773 -4.353 -6.502 1.00 97.56 214 LEU A CA 1
ATOM 1721 C C . LEU A 1 214 ? 2.752 -4.000 -5.010 1.00 97.56 214 LEU A C 1
ATOM 1723 O O . LEU A 1 214 ? 2.719 -4.902 -4.177 1.00 97.56 214 LEU A O 1
ATOM 1727 N N . ILE A 1 215 ? 2.688 -2.711 -4.659 1.00 97.38 215 ILE A N 1
ATOM 1728 C CA . ILE A 1 215 ? 2.578 -2.264 -3.262 1.00 97.38 215 ILE A CA 1
ATOM 1729 C C . ILE A 1 215 ? 1.311 -2.835 -2.616 1.00 97.38 215 ILE A C 1
ATOM 1731 O O . ILE A 1 215 ? 1.377 -3.338 -1.492 1.00 97.38 215 ILE A O 1
ATOM 1735 N N . LEU A 1 216 ? 0.176 -2.823 -3.325 1.00 97.25 216 LEU A N 1
ATOM 1736 C CA . LEU A 1 216 ? -1.060 -3.442 -2.848 1.00 97.25 216 LEU A CA 1
ATOM 1737 C C . LEU A 1 216 ? -0.853 -4.934 -2.554 1.00 97.25 216 LEU A C 1
ATOM 1739 O O . LEU A 1 216 ? -1.145 -5.379 -1.444 1.00 97.25 216 LEU A O 1
ATOM 1743 N N . LEU A 1 217 ? -0.332 -5.704 -3.513 1.00 97.56 217 LEU A N 1
ATOM 1744 C CA . LEU A 1 217 ? -0.084 -7.141 -3.356 1.00 97.56 217 LEU A CA 1
ATOM 1745 C C . LEU A 1 217 ? 0.855 -7.437 -2.181 1.00 97.56 217 LEU A C 1
ATOM 1747 O O . LEU A 1 217 ? 0.557 -8.305 -1.358 1.00 97.56 217 LEU A O 1
ATOM 1751 N N . LEU A 1 218 ? 1.951 -6.687 -2.060 1.00 97.00 218 LEU A N 1
ATOM 1752 C CA . LEU A 1 218 ? 2.922 -6.856 -0.981 1.00 97.00 218 LEU A CA 1
ATOM 1753 C C . LEU A 1 218 ? 2.342 -6.489 0.376 1.00 97.00 218 LEU A C 1
ATOM 1755 O O . LEU A 1 218 ? 2.599 -7.187 1.354 1.00 97.00 218 LEU A O 1
ATOM 1759 N N . PHE A 1 219 ? 1.510 -5.452 0.449 1.00 96.75 219 PHE A N 1
ATOM 1760 C CA . PHE A 1 219 ? 0.805 -5.124 1.677 1.00 96.75 219 PHE A CA 1
ATOM 1761 C C . PHE A 1 219 ? -0.196 -6.223 2.058 1.00 96.75 219 PHE A C 1
ATOM 1763 O O . PHE A 1 219 ? -0.286 -6.596 3.228 1.00 96.75 219 PHE A O 1
ATOM 1770 N N . ARG A 1 220 ? -0.925 -6.801 1.094 1.00 95.69 220 ARG A N 1
ATOM 1771 C CA . ARG A 1 220 ? -1.818 -7.944 1.356 1.00 95.69 220 ARG A CA 1
ATOM 1772 C C . ARG A 1 220 ? -1.036 -9.158 1.845 1.00 95.69 220 ARG A C 1
ATOM 1774 O O . ARG A 1 220 ? -1.449 -9.797 2.809 1.00 95.69 220 ARG A O 1
ATOM 1781 N N . LEU A 1 221 ? 0.113 -9.445 1.243 1.00 96.44 221 LEU A N 1
ATOM 1782 C CA . LEU A 1 221 ? 1.001 -10.510 1.696 1.00 96.44 221 LEU A CA 1
ATOM 1783 C C . LEU A 1 221 ? 1.539 -10.235 3.110 1.00 96.44 221 LEU A C 1
ATOM 1785 O O . LEU A 1 221 ? 1.488 -11.113 3.969 1.00 96.44 221 LEU A O 1
ATOM 1789 N N . ALA A 1 222 ? 1.977 -9.005 3.387 1.00 96.56 222 ALA A N 1
ATOM 1790 C CA . ALA A 1 222 ? 2.394 -8.559 4.714 1.00 96.56 222 ALA A CA 1
ATOM 1791 C C . ALA A 1 222 ? 1.269 -8.727 5.743 1.00 96.56 222 ALA A C 1
ATOM 1793 O O . ALA A 1 222 ? 1.513 -9.188 6.859 1.00 96.56 222 ALA A O 1
ATOM 1794 N N . TYR A 1 223 ? 0.033 -8.425 5.351 1.00 95.62 223 TYR A N 1
ATOM 1795 C CA . TYR A 1 223 ? -1.141 -8.672 6.166 1.00 95.62 223 TYR A CA 1
ATOM 1796 C C . TYR A 1 223 ? -1.332 -10.171 6.435 1.00 95.62 223 TYR A C 1
ATOM 1798 O O . TYR A 1 223 ? -1.515 -10.558 7.585 1.00 95.62 223 TYR A O 1
ATOM 1806 N N . TYR A 1 224 ? -1.240 -11.056 5.441 1.00 95.94 224 TYR A N 1
ATOM 1807 C CA . TYR A 1 224 ? -1.323 -12.505 5.688 1.00 95.94 224 TYR A CA 1
ATOM 1808 C C . TYR A 1 224 ? -0.192 -13.017 6.598 1.00 95.94 224 TYR A C 1
ATOM 1810 O O . TYR A 1 224 ? -0.424 -13.862 7.462 1.00 95.94 224 TYR A O 1
ATOM 1818 N N . LEU A 1 225 ? 1.008 -12.444 6.482 1.00 96.19 225 LEU A N 1
ATOM 1819 C CA . LEU A 1 225 ? 2.189 -12.783 7.283 1.00 96.19 225 LEU A CA 1
ATOM 1820 C C . LEU A 1 225 ? 2.326 -11.946 8.572 1.00 96.19 225 LEU A C 1
ATOM 1822 O O . LEU A 1 225 ? 3.398 -11.916 9.190 1.00 96.19 225 LEU A O 1
ATOM 1826 N N . ARG A 1 226 ? 1.270 -11.244 9.002 1.00 95.50 226 ARG A N 1
ATOM 1827 C CA . ARG A 1 226 ? 1.331 -10.297 10.131 1.00 95.50 226 ARG A CA 1
ATOM 1828 C C . ARG A 1 226 ? 1.535 -10.956 11.493 1.00 95.50 226 ARG A C 1
ATOM 1830 O O . ARG A 1 226 ? 2.053 -10.304 12.394 1.00 95.50 226 ARG A O 1
ATOM 1837 N N . ARG A 1 227 ? 1.157 -12.231 11.656 1.00 94.81 227 ARG A N 1
ATOM 1838 C CA . ARG A 1 227 ? 1.186 -12.930 12.953 1.00 94.81 227 ARG A CA 1
ATOM 1839 C C . ARG A 1 227 ? 2.564 -12.802 13.610 1.00 94.81 227 ARG A C 1
ATOM 1841 O O . ARG A 1 227 ? 3.576 -13.175 13.012 1.00 94.81 227 ARG A O 1
ATOM 1848 N N . LYS A 1 228 ? 2.595 -12.292 14.847 1.00 91.12 228 LYS A N 1
ATOM 1849 C CA . LYS A 1 228 ? 3.839 -12.141 15.613 1.00 91.12 228 LYS A CA 1
ATOM 1850 C C . LYS A 1 228 ? 4.454 -13.520 15.850 1.00 91.12 228 LYS A C 1
ATOM 1852 O O . LYS A 1 228 ? 3.774 -14.449 16.286 1.00 91.12 228 LYS A O 1
ATOM 1857 N N . ARG A 1 229 ? 5.735 -13.650 15.524 1.00 94.75 229 ARG A N 1
ATOM 1858 C CA . ARG A 1 229 ? 6.514 -14.870 15.746 1.00 94.75 229 ARG A CA 1
ATOM 1859 C C . ARG A 1 229 ? 7.173 -14.829 17.123 1.00 94.75 229 ARG A C 1
ATOM 1861 O O . ARG A 1 229 ? 7.376 -13.751 17.677 1.00 94.75 229 ARG A O 1
ATOM 1868 N N . SER A 1 230 ? 7.466 -16.002 17.681 1.00 95.06 230 SER A N 1
ATOM 1869 C CA . SER A 1 230 ? 8.099 -16.132 18.999 1.00 95.06 230 SER A CA 1
ATOM 1870 C C . SER A 1 230 ? 9.534 -15.604 19.007 1.00 95.06 230 SER A C 1
ATOM 1872 O O . SER A 1 230 ? 9.956 -15.021 19.999 1.00 95.06 230 SER A O 1
ATOM 1874 N N . SER A 1 231 ? 10.266 -15.759 17.900 1.00 97.12 231 SER A N 1
ATOM 1875 C CA . SER A 1 231 ? 11.624 -15.241 17.746 1.00 97.12 231 SER A CA 1
ATOM 1876 C C . SER A 1 231 ? 11.665 -13.983 16.878 1.00 97.12 231 SER A C 1
ATOM 1878 O O . SER A 1 231 ? 10.975 -13.876 15.859 1.00 97.12 231 SER A O 1
ATOM 1880 N N . HIS A 1 232 ? 12.529 -13.039 17.262 1.00 95.50 232 HIS A N 1
ATOM 1881 C CA . HIS A 1 232 ? 12.781 -11.825 16.485 1.00 95.50 232 HIS A CA 1
ATOM 1882 C C . HIS A 1 232 ? 13.314 -12.151 15.088 1.00 95.50 232 HIS A C 1
ATOM 1884 O O . HIS A 1 232 ? 12.817 -11.601 14.113 1.00 95.50 232 HIS A O 1
ATOM 1890 N N . LEU A 1 233 ? 14.247 -13.104 14.973 1.00 96.88 233 LEU A N 1
ATOM 1891 C CA . LEU A 1 233 ? 14.810 -13.517 13.686 1.00 96.88 233 LEU A CA 1
ATOM 1892 C C . LEU A 1 233 ? 13.733 -14.028 12.719 1.00 96.88 233 LEU A C 1
ATOM 1894 O O . LEU A 1 233 ? 13.721 -13.632 11.558 1.00 96.88 233 LEU A O 1
ATOM 1898 N N . LEU A 1 234 ? 12.790 -14.853 13.192 1.00 96.81 234 LEU A N 1
ATOM 1899 C CA . LEU A 1 234 ? 11.701 -15.339 12.345 1.00 96.81 234 LEU A CA 1
ATOM 1900 C C . LEU A 1 234 ? 10.767 -14.195 11.928 1.00 96.81 234 LEU A C 1
ATOM 1902 O O . LEU A 1 234 ? 10.258 -14.208 10.811 1.00 96.81 234 LEU A O 1
ATOM 1906 N N . ASP A 1 235 ? 10.565 -13.185 12.781 1.00 94.75 235 ASP A N 1
ATOM 1907 C CA . ASP A 1 235 ? 9.822 -11.981 12.392 1.00 94.75 235 ASP A CA 1
ATOM 1908 C C . ASP A 1 235 ? 10.553 -11.203 11.287 1.00 94.75 235 ASP A C 1
ATOM 1910 O O . ASP A 1 235 ? 9.905 -10.765 10.339 1.00 94.75 235 ASP A O 1
ATOM 1914 N N . LEU A 1 236 ? 11.883 -11.077 11.349 1.00 96.12 236 LEU A N 1
ATOM 1915 C CA . LEU A 1 236 ? 12.677 -10.430 10.295 1.00 96.12 236 LEU A CA 1
ATOM 1916 C C . LEU A 1 236 ? 12.634 -11.229 8.982 1.00 96.12 236 LEU A C 1
ATOM 1918 O O . LEU A 1 236 ? 12.397 -10.644 7.925 1.00 96.12 236 LEU A O 1
ATOM 1922 N N . LEU A 1 237 ? 12.763 -12.559 9.050 1.00 96.75 237 LEU A N 1
ATOM 1923 C CA . LEU A 1 237 ? 12.684 -13.451 7.887 1.00 96.75 237 LEU A CA 1
ATOM 1924 C C . LEU A 1 237 ? 11.327 -13.371 7.179 1.00 96.75 237 LEU A C 1
ATOM 1926 O O . LEU A 1 237 ? 11.271 -13.387 5.953 1.00 96.75 237 LEU A O 1
ATOM 1930 N N . MET A 1 238 ? 10.229 -13.229 7.926 1.00 97.69 238 MET A N 1
ATOM 1931 C CA . MET A 1 238 ? 8.897 -13.057 7.332 1.00 97.69 238 MET A CA 1
ATOM 1932 C C . MET A 1 238 ? 8.781 -11.738 6.556 1.00 97.69 238 MET A C 1
ATOM 1934 O O . MET A 1 238 ? 8.108 -11.698 5.531 1.00 97.69 238 MET A O 1
ATOM 1938 N N . SER A 1 239 ? 9.447 -10.667 7.001 1.00 97.38 239 SER A N 1
ATOM 1939 C CA . SER A 1 239 ? 9.540 -9.426 6.218 1.00 97.38 239 SER A CA 1
ATOM 1940 C C . SER A 1 239 ? 10.411 -9.601 4.972 1.00 97.38 239 SER A C 1
ATOM 1942 O O . SER A 1 239 ? 10.049 -9.107 3.905 1.00 97.38 239 SER A O 1
ATOM 1944 N N . SER A 1 240 ? 11.513 -10.348 5.076 1.00 96.94 240 SER A N 1
ATOM 1945 C CA . SER A 1 240 ? 12.362 -10.681 3.926 1.00 96.94 240 SER A CA 1
ATOM 1946 C C . SER A 1 240 ? 11.616 -11.503 2.879 1.00 96.94 240 SER A C 1
ATOM 1948 O O . SER A 1 240 ? 11.784 -11.250 1.692 1.00 96.94 240 SER A O 1
ATOM 1950 N N . LEU A 1 241 ? 10.737 -12.421 3.295 1.00 97.62 241 LEU A N 1
ATOM 1951 C CA . LEU A 1 241 ? 9.891 -13.189 2.380 1.00 97.62 241 LEU A CA 1
ATOM 1952 C C . LEU A 1 241 ? 8.937 -12.286 1.584 1.00 97.62 241 LEU A C 1
ATOM 1954 O O . LEU A 1 241 ? 8.795 -12.476 0.379 1.00 97.62 241 LEU A O 1
ATOM 1958 N N . VAL A 1 242 ? 8.325 -11.280 2.227 1.00 97.75 242 VAL A N 1
ATOM 1959 C CA . VAL A 1 242 ? 7.483 -10.295 1.522 1.00 97.75 242 VAL A CA 1
ATOM 1960 C C . VAL A 1 242 ? 8.292 -9.604 0.427 1.00 97.75 242 VAL A C 1
ATOM 1962 O O . VAL A 1 242 ? 7.840 -9.538 -0.713 1.00 97.75 242 VAL A O 1
ATOM 1965 N N . ILE A 1 243 ? 9.503 -9.138 0.745 1.00 97.12 243 ILE A N 1
ATOM 1966 C CA . ILE A 1 243 ? 10.362 -8.471 -0.239 1.00 97.12 243 ILE A CA 1
ATOM 1967 C C . ILE A 1 243 ? 10.840 -9.409 -1.329 1.00 97.12 243 ILE A C 1
ATOM 1969 O O . ILE A 1 243 ? 10.801 -9.016 -2.487 1.00 97.12 243 ILE A O 1
ATOM 1973 N N . LEU A 1 244 ? 11.212 -10.643 -1.004 1.00 96.69 244 LEU A N 1
ATOM 1974 C CA . LEU A 1 244 ? 11.606 -11.625 -2.006 1.00 96.69 244 LEU A CA 1
ATOM 1975 C C . LEU A 1 244 ? 10.490 -11.840 -3.038 1.00 96.69 244 LEU A C 1
ATOM 1977 O O . LEU A 1 244 ? 10.753 -11.779 -4.235 1.00 96.69 244 LEU A O 1
ATOM 1981 N N . CYS A 1 245 ? 9.237 -11.991 -2.596 1.00 97.69 245 CYS A N 1
ATOM 1982 C CA . CYS A 1 245 ? 8.093 -12.076 -3.506 1.00 97.69 245 CYS A CA 1
ATOM 1983 C C . CYS A 1 245 ? 7.951 -10.817 -4.377 1.00 97.69 245 CYS A C 1
ATOM 1985 O O . CYS A 1 245 ? 7.714 -10.923 -5.580 1.00 97.69 245 CYS A O 1
ATOM 1987 N N . GLY A 1 246 ? 8.120 -9.630 -3.788 1.00 96.25 246 GLY A N 1
ATOM 1988 C CA . GLY A 1 246 ? 8.076 -8.362 -4.519 1.00 96.25 246 GLY A CA 1
ATOM 1989 C C . GLY A 1 246 ? 9.174 -8.231 -5.566 1.00 96.25 246 GLY A C 1
ATOM 1990 O O . GLY A 1 246 ? 8.896 -7.825 -6.690 1.00 96.25 246 GLY A O 1
ATOM 1991 N N . LEU A 1 247 ? 10.395 -8.636 -5.218 1.00 95.25 247 LEU A N 1
ATOM 1992 C CA . LEU A 1 247 ? 11.544 -8.654 -6.115 1.00 95.25 247 LEU A CA 1
ATOM 1993 C C . LEU A 1 247 ? 11.332 -9.630 -7.271 1.00 95.25 247 LEU A C 1
ATOM 1995 O O . LEU A 1 247 ? 11.578 -9.255 -8.410 1.00 95.25 247 LEU A O 1
ATOM 1999 N N . CYS A 1 248 ? 10.821 -10.839 -7.020 1.00 96.56 248 CYS A N 1
ATOM 2000 C CA . CYS A 1 248 ? 10.515 -11.795 -8.087 1.00 96.56 248 CYS A CA 1
ATOM 2001 C C . CYS A 1 248 ? 9.494 -11.231 -9.087 1.00 96.56 248 CYS A C 1
ATOM 2003 O O . CYS A 1 248 ? 9.701 -11.334 -10.295 1.00 96.56 248 CYS A O 1
ATOM 2005 N N . LEU A 1 249 ? 8.420 -10.600 -8.597 1.00 96.75 249 LEU A N 1
ATOM 2006 C CA . LEU A 1 249 ? 7.428 -9.952 -9.460 1.00 96.75 249 LEU A CA 1
ATOM 2007 C C . LEU A 1 249 ? 8.047 -8.788 -10.243 1.00 96.75 249 LEU A C 1
ATOM 2009 O O . LEU A 1 249 ? 7.855 -8.696 -11.452 1.00 96.75 249 LEU A O 1
ATOM 2013 N N . PHE A 1 250 ? 8.816 -7.930 -9.570 1.00 94.94 250 PHE A N 1
ATOM 2014 C CA . PHE A 1 250 ? 9.488 -6.790 -10.190 1.00 94.94 250 PHE A CA 1
ATOM 2015 C C . PHE A 1 250 ? 10.458 -7.223 -11.297 1.00 94.94 250 PHE A C 1
ATOM 2017 O O . PHE A 1 250 ? 10.374 -6.716 -12.412 1.00 94.94 250 PHE A O 1
ATOM 2024 N N . VAL A 1 251 ? 11.325 -8.203 -11.023 1.00 94.50 251 VAL A N 1
ATOM 2025 C CA . VAL A 1 251 ? 12.261 -8.766 -12.007 1.00 94.50 251 VAL A CA 1
ATOM 2026 C C . VAL A 1 251 ? 11.509 -9.375 -13.188 1.00 94.50 251 VAL A C 1
ATOM 2028 O O . VAL A 1 251 ? 11.930 -9.184 -14.322 1.00 94.50 251 VAL A O 1
ATOM 2031 N N . GLY A 1 252 ? 10.376 -10.044 -12.953 1.00 96.19 252 GLY A N 1
ATOM 2032 C CA . GLY A 1 252 ? 9.520 -10.550 -14.028 1.00 96.19 252 GLY A CA 1
ATOM 2033 C C . GLY A 1 252 ? 9.011 -9.444 -14.959 1.00 96.19 252 GLY A C 1
ATOM 2034 O O . GLY A 1 252 ? 9.075 -9.595 -16.177 1.00 96.19 252 GLY A O 1
ATOM 2035 N N . PHE A 1 253 ? 8.571 -8.309 -14.407 1.00 96.06 253 PHE A N 1
ATOM 2036 C CA . PHE A 1 253 ? 8.153 -7.151 -15.206 1.00 96.06 253 PHE A CA 1
ATOM 2037 C C . PHE A 1 253 ? 9.315 -6.500 -15.961 1.00 96.06 253 PHE A C 1
ATOM 2039 O O . PHE A 1 253 ? 9.164 -6.199 -17.141 1.00 96.06 253 PHE A O 1
ATOM 2046 N N . VAL A 1 254 ? 10.475 -6.327 -15.320 1.00 94.00 254 VAL A N 1
ATOM 2047 C CA . VAL A 1 254 ? 11.673 -5.785 -15.983 1.00 94.00 254 VAL A CA 1
ATOM 2048 C C . VAL A 1 254 ? 12.143 -6.712 -17.103 1.00 94.00 254 VAL A C 1
ATOM 2050 O O . VAL A 1 254 ? 12.480 -6.245 -18.186 1.00 94.00 254 VAL A O 1
ATOM 2053 N N . ALA A 1 255 ? 12.132 -8.027 -16.884 1.00 95.00 255 ALA A N 1
ATOM 2054 C CA . ALA A 1 255 ? 12.482 -9.002 -17.910 1.00 95.00 255 ALA A CA 1
ATOM 2055 C C . ALA A 1 255 ? 11.502 -8.955 -19.090 1.00 95.00 255 ALA A C 1
ATOM 2057 O O . ALA A 1 255 ? 11.941 -9.008 -20.239 1.00 95.00 255 ALA A O 1
ATOM 2058 N N . LEU A 1 256 ? 10.197 -8.814 -18.825 1.00 95.75 256 LEU A N 1
ATOM 2059 C CA . LEU A 1 256 ? 9.179 -8.634 -19.861 1.00 95.75 256 LEU A CA 1
ATOM 2060 C C . LEU A 1 256 ? 9.446 -7.365 -20.684 1.00 95.75 256 LEU A C 1
ATOM 2062 O O . LEU A 1 256 ? 9.534 -7.447 -21.905 1.00 95.75 256 LEU A O 1
ATOM 2066 N N . ASP A 1 257 ? 9.637 -6.229 -20.018 1.00 95.44 257 ASP A N 1
ATOM 2067 C CA . ASP A 1 257 ? 9.955 -4.927 -20.620 1.00 95.44 257 ASP A CA 1
ATOM 2068 C C . ASP A 1 257 ? 11.210 -5.011 -21.512 1.00 95.44 257 ASP A C 1
ATOM 2070 O O . ASP A 1 257 ? 11.155 -4.780 -22.723 1.00 95.44 257 ASP A O 1
ATOM 2074 N N . LEU A 1 258 ? 12.326 -5.495 -20.957 1.00 93.38 258 LEU A N 1
ATOM 2075 C CA . LEU A 1 258 ? 13.579 -5.668 -21.696 1.00 93.38 258 LEU A CA 1
ATOM 2076 C C . LEU A 1 258 ? 13.449 -6.643 -22.871 1.00 93.38 258 LEU A C 1
ATOM 2078 O O . LEU A 1 258 ? 14.076 -6.419 -23.906 1.00 93.38 258 LEU A O 1
ATOM 2082 N N . SER A 1 259 ? 12.648 -7.703 -22.739 1.00 95.19 259 SER A N 1
ATOM 2083 C CA . SER A 1 259 ? 12.411 -8.656 -23.830 1.00 95.19 259 SER A CA 1
ATOM 2084 C C . SER A 1 259 ? 11.596 -8.021 -24.956 1.00 95.19 259 SER A C 1
ATOM 2086 O O . SER A 1 259 ? 11.927 -8.204 -26.127 1.00 95.19 259 SER A O 1
ATOM 2088 N N . THR A 1 260 ? 10.558 -7.240 -24.627 1.00 94.25 260 THR A N 1
ATOM 2089 C CA . THR A 1 260 ? 9.756 -6.527 -25.638 1.00 94.25 260 THR A CA 1
ATOM 2090 C C . THR A 1 260 ? 10.599 -5.565 -26.462 1.00 94.25 260 THR A C 1
ATOM 2092 O O . THR A 1 260 ? 10.463 -5.536 -27.684 1.00 94.25 260 THR A O 1
ATOM 2095 N N . PHE A 1 261 ? 11.520 -4.853 -25.813 1.00 93.12 261 PHE A N 1
ATOM 2096 C CA . PHE A 1 261 ? 12.366 -3.865 -26.468 1.00 93.12 261 PHE A CA 1
ATOM 2097 C C . PHE A 1 261 ? 13.541 -4.484 -27.240 1.00 93.12 261 PHE A C 1
ATOM 2099 O O . PHE A 1 261 ? 13.739 -4.173 -28.411 1.00 93.12 261 PHE A O 1
ATOM 2106 N N . ASN A 1 262 ? 14.310 -5.379 -26.611 1.00 93.19 262 ASN A N 1
ATOM 2107 C CA . ASN A 1 262 ? 15.563 -5.873 -27.196 1.00 93.19 262 ASN A CA 1
ATOM 2108 C C . ASN A 1 262 ? 15.382 -7.086 -28.115 1.00 93.19 262 ASN A C 1
ATOM 2110 O O . ASN A 1 262 ? 16.191 -7.288 -29.016 1.00 93.19 262 ASN A O 1
ATOM 2114 N N . VAL A 1 263 ? 14.368 -7.922 -27.867 1.00 95.25 263 VAL A N 1
ATOM 2115 C CA . VAL A 1 263 ? 14.214 -9.212 -28.560 1.00 95.25 263 VAL A CA 1
ATOM 2116 C C . VAL A 1 263 ? 13.085 -9.157 -29.579 1.00 95.25 263 VAL A C 1
ATOM 2118 O O . VAL A 1 263 ? 13.285 -9.527 -30.732 1.00 95.25 263 VAL A O 1
ATOM 2121 N N . PHE A 1 264 ? 11.899 -8.702 -29.171 1.00 95.19 264 PHE A N 1
ATOM 2122 C CA . PHE A 1 264 ? 10.721 -8.776 -30.036 1.00 95.19 264 PHE A CA 1
ATOM 2123 C C . PHE A 1 264 ? 10.643 -7.640 -31.059 1.00 95.19 264 PHE A C 1
ATOM 2125 O O . PHE A 1 264 ? 10.224 -7.886 -32.188 1.00 95.19 264 PHE A O 1
ATOM 2132 N N . LEU A 1 265 ? 11.018 -6.413 -30.682 1.00 95.88 265 LEU A N 1
ATOM 2133 C CA . LEU A 1 265 ? 10.873 -5.227 -31.534 1.00 95.88 265 LEU A CA 1
ATOM 2134 C C . LEU A 1 265 ? 12.107 -4.296 -31.516 1.00 95.88 265 LEU A C 1
ATOM 2136 O O . LEU A 1 265 ? 11.961 -3.098 -31.244 1.00 95.88 265 LEU A O 1
ATOM 2140 N N . PRO A 1 266 ? 13.314 -4.799 -31.851 1.00 90.94 266 PRO A N 1
ATOM 2141 C CA . PRO A 1 266 ? 14.506 -3.962 -31.940 1.00 90.94 266 PRO A CA 1
ATOM 2142 C C . PRO A 1 266 ? 14.339 -2.956 -33.092 1.00 90.94 266 PRO A C 1
ATOM 2144 O O . PRO A 1 266 ? 14.367 -3.322 -34.263 1.00 90.94 266 PRO A O 1
ATOM 2147 N N . GLY A 1 267 ? 14.106 -1.684 -32.767 1.00 94.94 267 GLY A N 1
ATOM 2148 C CA . GLY A 1 267 ? 13.924 -0.600 -33.746 1.00 94.94 267 GLY A CA 1
ATOM 2149 C C . GLY A 1 267 ? 12.504 -0.037 -33.857 1.00 94.94 267 GLY A C 1
ATOM 2150 O O . GLY A 1 267 ? 12.290 0.916 -34.603 1.00 94.94 267 GLY A O 1
ATOM 2151 N N . ALA A 1 268 ? 11.538 -0.560 -33.097 1.00 96.88 268 ALA A N 1
ATOM 2152 C CA . ALA A 1 268 ? 10.187 -0.001 -33.025 1.00 96.88 268 ALA A CA 1
ATOM 2153 C C . ALA A 1 268 ? 9.813 0.358 -31.570 1.00 96.88 268 ALA A C 1
ATOM 2155 O O . ALA A 1 268 ? 8.945 -0.294 -30.984 1.00 96.88 268 ALA A O 1
ATOM 2156 N N . PRO A 1 269 ? 10.433 1.399 -30.970 1.00 95.25 269 PRO A N 1
ATOM 2157 C CA . PRO A 1 269 ? 10.311 1.712 -29.539 1.00 95.25 269 PRO A CA 1
ATOM 2158 C C . PRO A 1 269 ? 8.861 1.977 -29.107 1.00 95.25 269 PRO A C 1
ATOM 2160 O O . PRO A 1 269 ? 8.422 1.517 -28.056 1.00 95.25 269 PRO A O 1
ATOM 2163 N N . ILE A 1 270 ? 8.068 2.643 -29.952 1.00 96.75 270 ILE A N 1
ATOM 2164 C CA . ILE A 1 270 ? 6.649 2.913 -29.674 1.00 96.75 270 ILE A CA 1
ATOM 2165 C C . ILE A 1 270 ? 5.838 1.608 -29.639 1.00 96.75 270 ILE A C 1
ATOM 2167 O O . ILE A 1 270 ? 5.024 1.401 -28.739 1.00 96.75 270 ILE A O 1
ATOM 2171 N N . ALA A 1 271 ? 6.070 0.706 -30.598 1.00 97.06 271 ALA A N 1
ATOM 2172 C CA . ALA A 1 271 ? 5.376 -0.578 -30.649 1.00 97.06 271 ALA A CA 1
ATOM 2173 C C . ALA A 1 271 ? 5.784 -1.482 -29.472 1.00 97.06 271 ALA A C 1
ATOM 2175 O O . ALA A 1 271 ? 4.911 -2.087 -28.851 1.00 97.06 271 ALA A O 1
ATOM 2176 N N . ALA A 1 272 ? 7.072 -1.504 -29.106 1.00 95.56 272 ALA A N 1
ATOM 2177 C CA . ALA A 1 272 ? 7.567 -2.196 -27.914 1.00 95.56 272 ALA A CA 1
ATOM 2178 C C . ALA A 1 272 ? 6.875 -1.682 -26.642 1.00 95.56 272 ALA A C 1
ATOM 2180 O O . ALA A 1 272 ? 6.329 -2.474 -25.872 1.00 95.56 272 ALA A O 1
ATOM 2181 N N . GLY A 1 273 ? 6.787 -0.356 -26.493 1.00 94.94 273 GLY A N 1
ATOM 2182 C CA . GLY A 1 273 ? 6.055 0.286 -25.406 1.00 94.94 273 GLY A CA 1
ATOM 2183 C C . GLY A 1 273 ? 4.603 -0.171 -25.334 1.00 94.94 273 GLY A C 1
ATOM 2184 O O . GLY A 1 273 ? 4.152 -0.600 -24.279 1.00 94.94 273 GLY A O 1
ATOM 2185 N N . MET A 1 274 ? 3.871 -0.155 -26.451 1.00 96.81 274 MET A N 1
ATOM 2186 C CA . MET A 1 274 ? 2.468 -0.596 -26.478 1.00 96.81 274 MET A CA 1
ATOM 2187 C C . MET A 1 274 ? 2.310 -2.062 -26.051 1.00 96.81 274 MET A C 1
ATOM 2189 O O . MET A 1 274 ? 1.411 -2.375 -25.263 1.00 96.81 274 MET A O 1
ATOM 2193 N N . ILE A 1 275 ? 3.192 -2.946 -26.531 1.00 96.62 275 ILE A N 1
ATOM 2194 C CA . ILE A 1 275 ? 3.181 -4.374 -26.185 1.00 96.62 275 ILE A CA 1
ATOM 2195 C C . ILE A 1 275 ? 3.489 -4.598 -24.702 1.00 96.62 275 ILE A C 1
ATOM 2197 O O . ILE A 1 275 ? 2.920 -5.510 -24.111 1.00 96.62 275 ILE A O 1
ATOM 2201 N N . PHE A 1 276 ? 4.327 -3.774 -24.073 1.00 96.44 276 PHE A N 1
ATOM 2202 C CA . PHE A 1 276 ? 4.560 -3.841 -22.630 1.00 96.44 276 PHE A CA 1
ATOM 2203 C C . PHE A 1 276 ? 3.401 -3.234 -21.814 1.00 96.44 276 PHE A C 1
ATOM 2205 O O . PHE A 1 276 ? 2.942 -3.821 -20.825 1.00 96.44 276 PHE A O 1
ATOM 2212 N N . CYS A 1 277 ? 2.896 -2.069 -22.226 1.00 97.38 277 CYS A N 1
ATOM 2213 C CA . CYS A 1 277 ? 1.881 -1.309 -21.499 1.00 97.38 277 CYS A CA 1
ATOM 2214 C C . CYS A 1 277 ? 0.544 -2.048 -21.411 1.00 97.38 277 CYS A C 1
ATOM 2216 O O . CYS A 1 277 ? -0.023 -2.159 -20.323 1.00 97.38 277 CYS A O 1
ATOM 2218 N N . VAL A 1 278 ? 0.027 -2.556 -22.535 1.00 97.25 278 VAL A N 1
ATOM 2219 C CA . VAL A 1 278 ? -1.330 -3.126 -22.597 1.00 97.25 278 VAL A CA 1
ATOM 2220 C C . VAL A 1 278 ? -1.496 -4.336 -21.662 1.00 97.25 278 VAL A C 1
ATOM 2222 O O . VAL A 1 278 ? -2.431 -4.325 -20.849 1.00 97.25 278 VAL A O 1
ATOM 2225 N N . PRO A 1 279 ? -0.610 -5.351 -21.673 1.00 97.38 279 PRO A N 1
ATOM 2226 C CA . PRO A 1 279 ? -0.690 -6.474 -20.743 1.00 97.38 279 PRO A CA 1
ATOM 2227 C C . PRO A 1 279 ? -0.486 -6.046 -19.292 1.00 97.38 279 PRO A C 1
ATOM 2229 O O . PRO A 1 279 ? -1.209 -6.516 -18.416 1.00 97.38 279 PRO A O 1
ATOM 2232 N N . THR A 1 280 ? 0.443 -5.122 -19.027 1.00 97.81 280 THR A N 1
ATOM 2233 C CA . THR A 1 280 ? 0.746 -4.666 -17.661 1.00 97.81 280 THR A CA 1
ATOM 2234 C C . THR A 1 280 ? -0.426 -3.909 -17.042 1.00 97.81 280 THR A C 1
ATOM 2236 O O . THR A 1 280 ? -0.814 -4.189 -15.907 1.00 97.81 280 THR A O 1
ATOM 2239 N N . VAL A 1 281 ? -1.054 -2.997 -17.791 1.00 98.12 281 VAL A N 1
ATOM 2240 C CA . VAL A 1 281 ? -2.265 -2.285 -17.354 1.00 98.12 281 VAL A CA 1
ATOM 2241 C C . VAL A 1 281 ? -3.424 -3.263 -17.171 1.00 98.12 281 VAL A C 1
ATOM 2243 O O . VAL A 1 281 ? -4.140 -3.183 -16.175 1.00 98.12 281 VAL A O 1
ATOM 2246 N N . THR A 1 282 ? -3.587 -4.227 -18.078 1.00 98.00 282 THR A N 1
ATOM 2247 C CA . THR A 1 282 ? -4.626 -5.260 -17.953 1.00 98.00 282 THR A CA 1
ATOM 2248 C C . THR A 1 282 ? -4.424 -6.100 -16.690 1.00 98.00 282 THR A C 1
ATOM 2250 O O . THR A 1 282 ? -5.364 -6.282 -15.915 1.00 98.00 282 THR A O 1
ATOM 2253 N N . ALA A 1 283 ? -3.196 -6.551 -16.426 1.00 97.81 283 ALA A N 1
ATOM 2254 C CA . ALA A 1 283 ? -2.842 -7.285 -15.217 1.00 97.81 283 ALA A CA 1
ATOM 2255 C C . ALA A 1 283 ? -3.082 -6.445 -13.955 1.00 97.81 283 ALA A C 1
ATOM 2257 O O . ALA A 1 283 ? -3.672 -6.942 -12.998 1.00 97.81 283 ALA A O 1
ATOM 2258 N N . ALA A 1 284 ? -2.710 -5.162 -13.965 1.00 97.81 284 ALA A N 1
ATOM 2259 C CA . ALA A 1 284 ? -3.004 -4.242 -12.871 1.00 97.81 284 ALA A CA 1
ATOM 2260 C C . ALA A 1 284 ? -4.518 -4.140 -12.622 1.00 97.81 284 ALA A C 1
ATOM 2262 O O . ALA A 1 284 ? -4.974 -4.342 -11.498 1.00 97.81 284 ALA A O 1
ATOM 2263 N N . LEU A 1 285 ? -5.330 -3.916 -13.660 1.00 98.00 285 LEU A N 1
ATOM 2264 C CA . LEU A 1 285 ? -6.791 -3.864 -13.531 1.00 98.00 285 LEU A CA 1
ATOM 2265 C C . LEU A 1 285 ? -7.369 -5.164 -12.953 1.00 98.00 285 LEU A C 1
ATOM 2267 O O . LEU A 1 285 ? -8.274 -5.111 -12.116 1.00 98.00 285 LEU A O 1
ATOM 2271 N N . LEU A 1 286 ? -6.837 -6.322 -13.355 1.00 97.88 286 LEU A N 1
ATOM 2272 C CA . LEU A 1 286 ? -7.214 -7.613 -12.782 1.00 97.88 286 LEU A CA 1
ATOM 2273 C C . LEU A 1 286 ? -6.823 -7.711 -11.307 1.00 97.88 286 LEU A C 1
ATOM 2275 O O . LEU A 1 286 ? -7.658 -8.102 -10.497 1.00 97.88 286 LEU A O 1
ATOM 2279 N N . VAL A 1 287 ? -5.612 -7.295 -10.931 1.00 97.19 287 VAL A N 1
ATOM 2280 C CA . VAL A 1 287 ? -5.163 -7.237 -9.530 1.00 97.19 287 VAL A CA 1
ATOM 2281 C C . VAL A 1 287 ? -6.132 -6.393 -8.697 1.00 97.19 287 VAL A C 1
ATOM 2283 O O . VAL A 1 287 ? -6.640 -6.868 -7.684 1.00 97.19 287 VAL A O 1
ATOM 2286 N N . TRP A 1 288 ? -6.479 -5.188 -9.149 1.00 96.44 288 TRP A N 1
ATOM 2287 C CA . TRP A 1 288 ? -7.390 -4.294 -8.425 1.00 96.44 288 TRP A CA 1
ATOM 2288 C C . TRP A 1 288 ? -8.836 -4.803 -8.339 1.00 96.44 288 TRP A C 1
ATOM 2290 O O . TRP A 1 288 ? -9.565 -4.412 -7.426 1.00 96.44 288 TRP A O 1
ATOM 2300 N N . ARG A 1 289 ? -9.260 -5.676 -9.260 1.00 96.38 289 ARG A N 1
ATOM 2301 C CA . ARG A 1 289 ? -10.593 -6.300 -9.235 1.00 96.38 289 ARG A CA 1
ATOM 2302 C C . ARG A 1 289 ? -10.645 -7.595 -8.426 1.00 96.38 289 ARG A C 1
ATOM 2304 O O . ARG A 1 289 ? -11.639 -7.836 -7.747 1.00 96.38 289 ARG A O 1
ATOM 2311 N N . VAL A 1 290 ? -9.616 -8.432 -8.535 1.00 96.44 290 VAL A N 1
ATOM 2312 C CA . VAL A 1 290 ? -9.616 -9.816 -8.039 1.00 96.44 290 VAL A CA 1
ATOM 2313 C C . VAL A 1 290 ? -8.998 -9.925 -6.654 1.00 96.44 290 VAL A C 1
ATOM 2315 O O . VAL A 1 290 ? -9.441 -10.759 -5.864 1.00 96.44 290 VAL A O 1
ATOM 2318 N N . VAL A 1 291 ? -7.993 -9.101 -6.328 1.00 94.88 291 VAL A N 1
ATOM 2319 C CA . VAL A 1 291 ? -7.339 -9.187 -5.021 1.00 94.88 291 VAL A CA 1
ATOM 2320 C C . VAL A 1 291 ? -8.368 -8.901 -3.933 1.00 94.88 291 VAL A C 1
ATOM 2322 O O . VAL A 1 291 ? -8.926 -7.799 -3.874 1.00 94.88 291 VAL A O 1
ATOM 2325 N N . PRO A 1 292 ? -8.636 -9.878 -3.051 1.00 90.88 292 PRO A N 1
ATOM 2326 C CA . PRO A 1 292 ? -9.685 -9.731 -2.073 1.00 90.88 292 PRO A CA 1
ATOM 2327 C C . PRO A 1 292 ? -9.332 -8.603 -1.110 1.00 90.88 292 PRO A C 1
ATOM 2329 O O . PRO A 1 292 ? -8.189 -8.444 -0.666 1.00 90.88 292 PRO A O 1
ATOM 2332 N N . LYS A 1 293 ? -10.357 -7.838 -0.739 1.00 91.75 293 LYS A N 1
ATOM 2333 C CA . LYS A 1 293 ? -10.287 -6.974 0.437 1.00 91.75 293 LYS A CA 1
ATOM 2334 C C . LYS A 1 293 ? -9.907 -7.821 1.646 1.00 91.75 293 LYS A C 1
ATOM 2336 O O . LYS A 1 293 ? -10.360 -8.962 1.770 1.00 91.75 293 LYS A O 1
ATOM 2341 N N . THR A 1 294 ? -9.108 -7.268 2.551 1.00 86.81 294 THR A N 1
ATOM 2342 C CA . THR A 1 294 ? -8.820 -7.947 3.813 1.00 86.81 294 THR A CA 1
ATOM 2343 C C . THR A 1 294 ? -10.112 -8.086 4.590 1.00 86.81 294 THR A C 1
ATOM 2345 O O . THR A 1 294 ? -10.715 -7.096 5.005 1.00 86.81 294 THR A O 1
ATOM 2348 N N . LYS A 1 295 ? -10.539 -9.336 4.753 1.00 81.81 295 LYS A N 1
ATOM 2349 C CA . LYS A 1 295 ? -11.593 -9.719 5.680 1.00 81.81 295 LYS A CA 1
ATOM 2350 C C . LYS A 1 295 ? -10.901 -10.123 6.976 1.00 81.81 295 LYS A C 1
ATOM 2352 O O . LYS A 1 295 ? -10.076 -11.035 6.975 1.00 81.81 295 LYS A O 1
ATOM 2357 N N . LEU A 1 296 ? -11.194 -9.417 8.061 1.00 67.25 296 LEU A N 1
ATOM 2358 C CA . LEU A 1 296 ? -10.897 -9.916 9.400 1.00 67.25 296 LEU A CA 1
ATOM 2359 C C . LEU A 1 296 ? -11.990 -10.924 9.734 1.00 67.25 296 LEU A C 1
ATOM 2361 O O . LEU A 1 296 ? -13.133 -10.532 9.946 1.00 67.25 296 LEU A O 1
ATOM 2365 N N . LEU A 1 297 ? -11.625 -12.208 9.640 1.00 52.41 297 LEU A N 1
ATOM 2366 C CA . LEU A 1 297 ? -12.374 -13.320 10.226 1.00 52.41 297 LEU A CA 1
ATOM 2367 C C . LEU A 1 297 ? -12.355 -13.163 11.742 1.00 52.41 297 LEU A C 1
ATOM 2369 O O . LEU A 1 297 ? -11.256 -12.917 12.292 1.00 52.41 297 LEU A O 1
#

Organism: Symbiodinium pilosum (NCBI:txid2952)

pLDDT: mean 93.96, std 5.44, range [52.41, 98.12]

Secondary structure (DSSP, 8-state):
---HHHHHHHHHHHHTSPTT---------TTHHHHHHHHHHHHHHHHHHHHHHHHH---HHHHHHHHHHHHHHHHHHHHHHHHHHHHHHHHHHHHHHT--GGG---HHHHTTTB-TTT-PBPP-HHHHHHHHHHHHHSSHHHHHHHIIIIIHHHHHHIIIIITT-HHHHHHHHHHHHHHHHHHHHHHHHHT-HHHHHHHHHHHHIIIIIIHHHHHHHHHHHHHHT-SPPSSHHHHHHHHHHHHHHHHHHHHHHHHHHHHIIIII-TT-HHHHHHHHHHHHHHHHHHHHHHSPP----